Protein AF-A0A7V4ST98-F1 (afdb_monomer)

Foldseek 3Di:
DAFLLNQFAQPAAAAEQQDFLLVVVVSCVVVVHFKHFHAYPVQARQFMDGNVQSPPDDRGDGNNVRTHRDAAADERRHHLVVVVVSCVVVVHQKHFHDDPRHGRGIDGPVSSCVVVPVQADPLQRAGEPVVVVVVCVVCVVVVFDKDKDKDFDPPLVVVCVVPHDVVSSVLLNLLSVLLVVLDDPVFKGKHQHDDRMIMMMGSDDPVVVVVSNVVSVVSSVVSVPPPPPPDDDDPPDDDDD

Solvent-accessible surface area (backbone atoms only — not comparable to full-atom values): 13644 Å² total; per-residue (Å²): 132,65,30,33,65,79,53,38,44,59,87,66,66,65,41,47,44,84,35,34,39,48,56,54,54,50,52,27,63,76,70,73,46,60,62,30,45,23,30,49,99,87,64,41,71,67,29,37,40,40,52,80,69,51,61,90,54,58,53,79,42,45,35,64,81,67,41,36,72,84,70,58,70,42,48,44,81,37,38,46,63,57,52,52,52,48,29,62,75,70,70,42,66,53,33,42,22,39,56,95,86,33,73,58,25,36,38,40,58,77,52,43,44,64,68,63,51,71,35,41,37,88,82,55,70,32,28,24,50,66,48,47,52,54,52,51,53,52,42,45,73,73,71,44,68,72,31,78,51,75,52,68,55,86,66,45,75,60,48,27,74,73,66,33,62,74,54,41,54,51,52,53,33,49,44,44,53,37,47,67,71,70,55,52,77,93,48,33,47,62,20,45,57,52,99,70,30,37,35,33,43,28,60,41,57,66,69,58,44,49,50,50,51,54,52,44,52,52,47,40,61,53,60,60,60,77,71,49,88,82,62,95,78,86,92,83,80,89,75,89,130

Structure (mmCIF, N/CA/C/O backbone):
data_AF-A0A7V4ST98-F1
#
_entry.id   AF-A0A7V4ST98-F1
#
loop_
_atom_site.group_PDB
_atom_site.id
_atom_site.type_symbol
_atom_site.label_atom_id
_atom_site.label_alt_id
_atom_site.label_comp_id
_atom_site.label_asym_id
_atom_site.label_entity_id
_atom_site.label_seq_id
_atom_site.pdbx_PDB_ins_code
_atom_site.Cartn_x
_atom_site.Cartn_y
_atom_site.Cartn_z
_atom_site.occupancy
_atom_site.B_iso_or_equiv
_atom_site.auth_seq_id
_atom_site.auth_comp_id
_atom_site.auth_asym_id
_atom_site.auth_atom_id
_atom_site.pdbx_PDB_model_num
ATOM 1 N N . MET A 1 1 ? -15.051 -4.668 -3.936 1.00 65.69 1 MET A N 1
ATOM 2 C CA . MET A 1 1 ? -13.614 -4.345 -3.845 1.00 65.69 1 MET A CA 1
ATOM 3 C C . MET A 1 1 ? -13.106 -4.184 -5.263 1.00 65.69 1 MET A C 1
ATOM 5 O O . MET A 1 1 ? -13.454 -5.032 -6.077 1.00 65.69 1 MET A O 1
ATOM 9 N N . LYS A 1 2 ? -12.395 -3.095 -5.581 1.00 84.44 2 LYS A N 1
ATOM 10 C CA . LYS A 1 2 ? -11.779 -2.969 -6.907 1.00 84.44 2 LYS A CA 1
ATOM 11 C C . LYS A 1 2 ? -10.702 -4.033 -7.083 1.00 84.44 2 LYS A C 1
ATOM 13 O O . LYS A 1 2 ? -10.000 -4.392 -6.132 1.00 84.44 2 LYS A O 1
ATOM 18 N N . THR A 1 3 ? -10.608 -4.518 -8.303 1.00 94.38 3 THR A N 1
ATOM 19 C CA . THR A 1 3 ? -9.619 -5.483 -8.761 1.00 94.38 3 THR A CA 1
ATOM 20 C C . THR A 1 3 ? -8.466 -4.769 -9.456 1.00 94.38 3 THR A C 1
ATOM 22 O O . THR A 1 3 ? -8.555 -3.583 -9.777 1.00 94.38 3 THR A O 1
ATOM 25 N N . VAL A 1 4 ? -7.382 -5.494 -9.715 1.00 97.06 4 VAL A N 1
ATOM 26 C CA . VAL A 1 4 ? -6.261 -5.019 -10.530 1.00 97.06 4 VAL A CA 1
ATOM 27 C C . VAL A 1 4 ? -6.742 -4.591 -11.917 1.00 97.06 4 VAL A C 1
ATOM 29 O O . VAL A 1 4 ? -6.307 -3.553 -12.411 1.00 97.06 4 VAL A O 1
ATOM 32 N N . ARG A 1 5 ? -7.704 -5.309 -12.514 1.00 97.12 5 ARG A N 1
ATOM 33 C CA . ARG A 1 5 ? -8.300 -4.955 -13.812 1.00 97.12 5 ARG A CA 1
ATOM 34 C C . ARG A 1 5 ? -8.900 -3.546 -13.836 1.00 97.12 5 ARG A C 1
ATOM 36 O O . ARG A 1 5 ? -8.880 -2.906 -14.880 1.00 97.12 5 ARG A O 1
ATOM 43 N N . ASP A 1 6 ? -9.392 -3.053 -12.700 1.00 94.75 6 ASP A N 1
ATOM 44 C CA . ASP A 1 6 ? -10.017 -1.729 -12.592 1.00 94.75 6 ASP A CA 1
ATOM 45 C C . ASP A 1 6 ? -9.006 -0.570 -12.497 1.00 94.75 6 ASP A C 1
ATOM 47 O O . ASP A 1 6 ? -9.413 0.595 -12.544 1.00 94.75 6 ASP A O 1
ATOM 51 N N . VAL A 1 7 ? -7.719 -0.868 -12.283 1.00 95.12 7 VAL A N 1
ATOM 52 C CA . VAL A 1 7 ? -6.666 0.135 -12.021 1.00 95.12 7 VAL A CA 1
ATOM 53 C C . VAL A 1 7 ? -5.411 -0.028 -12.879 1.00 95.12 7 VAL A C 1
ATOM 55 O O . VAL A 1 7 ? -4.594 0.886 -12.924 1.00 95.12 7 VAL A O 1
ATOM 58 N N . MET A 1 8 ? -5.227 -1.170 -13.542 1.00 96.38 8 MET A N 1
ATOM 59 C CA . MET A 1 8 ? -4.050 -1.433 -14.370 1.00 96.38 8 MET A CA 1
ATOM 60 C C . MET A 1 8 ? -4.021 -0.573 -15.639 1.00 96.38 8 MET A C 1
ATOM 62 O O . MET A 1 8 ? -5.056 -0.201 -16.194 1.00 96.38 8 MET A O 1
ATOM 66 N N . THR A 1 9 ? -2.819 -0.363 -16.170 1.00 96.31 9 THR A N 1
ATOM 67 C CA . THR A 1 9 ? -2.637 0.111 -17.545 1.00 96.31 9 THR A CA 1
ATOM 68 C C . THR A 1 9 ? -2.734 -1.081 -18.493 1.00 96.31 9 THR A C 1
ATOM 70 O O . THR A 1 9 ? -1.872 -1.958 -18.467 1.00 96.31 9 THR A O 1
ATOM 73 N N . ALA A 1 10 ? -3.791 -1.122 -19.308 1.00 94.25 10 ALA A N 1
ATOM 74 C CA . ALA A 1 10 ? -4.039 -2.209 -20.260 1.00 94.25 10 ALA A CA 1
ATOM 75 C C . ALA A 1 10 ? -3.281 -2.040 -21.590 1.00 94.25 10 ALA A C 1
ATOM 77 O O . ALA A 1 10 ? -2.890 -3.030 -22.201 1.00 94.25 10 ALA A O 1
ATOM 78 N N . ASP A 1 11 ? -3.055 -0.799 -22.037 1.00 93.38 11 ASP A N 1
ATOM 79 C CA . ASP A 1 11 ? -2.238 -0.515 -23.223 1.00 93.38 11 ASP A CA 1
ATOM 80 C C . ASP A 1 11 ? -0.758 -0.496 -22.829 1.00 93.38 11 ASP A C 1
ATOM 82 O O . ASP A 1 11 ? -0.188 0.526 -22.440 1.00 93.38 11 ASP A O 1
ATOM 86 N N . VAL A 1 12 ? -0.171 -1.690 -22.795 1.00 94.31 12 VAL A N 1
ATOM 87 C CA . VAL A 1 12 ? 1.170 -1.893 -22.261 1.00 94.31 12 VAL A CA 1
ATOM 88 C C . VAL A 1 12 ? 2.217 -1.509 -23.298 1.00 94.31 12 VAL A C 1
ATOM 90 O O . VAL A 1 12 ? 2.366 -2.160 -24.329 1.00 94.31 12 VAL A O 1
ATOM 93 N N . VAL A 1 13 ? 3.020 -0.497 -22.979 1.00 96.88 13 VAL A N 1
ATOM 94 C CA . VAL A 1 13 ? 4.232 -0.176 -23.739 1.00 96.88 13 VAL A CA 1
ATOM 95 C C . VAL A 1 13 ? 5.338 -1.146 -23.332 1.00 96.88 13 VAL A C 1
ATOM 97 O O . VAL A 1 13 ? 5.658 -1.262 -22.152 1.00 96.88 13 VAL A O 1
ATOM 100 N N . TRP A 1 14 ? 5.944 -1.821 -24.305 1.00 97.38 14 TRP A N 1
ATOM 101 C CA . TRP A 1 14 ? 6.966 -2.847 -24.090 1.00 97.38 14 TRP A CA 1
ATOM 102 C C . TRP A 1 14 ? 8.182 -2.640 -25.000 1.00 97.38 14 TRP A C 1
ATOM 104 O O . TRP A 1 14 ? 8.173 -1.814 -25.915 1.00 97.38 14 TRP A O 1
ATOM 114 N N . VAL A 1 15 ? 9.253 -3.392 -24.741 1.00 97.81 15 VAL A N 1
ATOM 115 C CA . VAL A 1 15 ? 10.471 -3.416 -25.568 1.00 97.81 15 VAL A CA 1
ATOM 116 C C . VAL A 1 15 ? 10.893 -4.837 -25.916 1.00 97.81 15 VAL A C 1
ATOM 118 O O . VAL A 1 15 ? 10.661 -5.774 -25.162 1.00 97.81 15 VAL A O 1
ATOM 121 N N . SER A 1 16 ? 11.550 -4.997 -27.063 1.00 97.81 16 SER A N 1
ATOM 122 C CA . SER A 1 16 ? 12.187 -6.262 -27.441 1.00 97.81 16 SER A CA 1
ATOM 123 C C . SER A 1 16 ? 13.470 -6.495 -26.626 1.00 97.81 16 SER A C 1
ATOM 125 O O . SER A 1 16 ? 14.182 -5.528 -26.335 1.00 97.81 16 SER A O 1
ATOM 127 N N . PRO A 1 17 ? 13.852 -7.751 -26.317 1.00 97.88 17 PRO A N 1
ATOM 128 C CA . PRO A 1 17 ? 15.126 -8.051 -25.659 1.00 97.88 17 PRO A CA 1
ATOM 129 C C . PRO A 1 17 ? 16.353 -7.559 -26.438 1.00 97.88 17 PRO A C 1
ATOM 131 O O . PRO A 1 17 ? 17.370 -7.238 -25.827 1.00 97.88 17 PRO A O 1
ATOM 134 N N . SER A 1 18 ? 16.273 -7.464 -27.770 1.00 97.69 18 SER A N 1
ATOM 135 C CA . SER A 1 18 ? 17.359 -6.944 -28.611 1.00 97.69 18 SER A CA 1
ATOM 136 C C . SER A 1 18 ? 17.355 -5.418 -28.747 1.00 97.69 18 SER A C 1
ATOM 138 O O . SER A 1 18 ? 18.216 -4.865 -29.435 1.00 97.69 18 SER A O 1
ATOM 140 N N . ALA A 1 19 ? 16.387 -4.722 -28.139 1.00 97.94 19 ALA A N 1
ATOM 141 C CA . ALA A 1 19 ? 16.367 -3.265 -28.117 1.00 97.94 19 ALA A CA 1
ATOM 142 C C . ALA A 1 19 ? 17.569 -2.712 -27.337 1.00 97.94 19 ALA A C 1
ATOM 144 O O . ALA A 1 19 ? 18.195 -3.407 -26.533 1.00 97.94 19 ALA A O 1
ATOM 145 N N . ARG A 1 20 ? 17.882 -1.437 -27.574 1.00 98.31 20 ARG A N 1
ATOM 146 C CA . ARG A 1 20 ? 18.935 -0.714 -26.852 1.00 98.31 20 ARG A CA 1
ATOM 147 C C . ARG A 1 20 ? 18.344 0.141 -25.738 1.00 98.31 20 ARG A C 1
ATOM 149 O O . ARG A 1 20 ? 17.199 0.587 -25.843 1.00 98.31 20 ARG A O 1
ATOM 156 N N . VAL A 1 21 ? 19.152 0.441 -24.726 1.00 98.31 21 VAL A N 1
ATOM 157 C CA . VAL A 1 21 ? 18.795 1.331 -23.611 1.00 98.31 21 VAL A CA 1
ATOM 158 C C . VAL A 1 21 ? 18.219 2.661 -24.098 1.00 98.31 21 VAL A C 1
ATOM 160 O O . VAL A 1 21 ? 17.168 3.072 -23.610 1.00 98.31 21 VAL A O 1
ATOM 163 N N . LYS A 1 22 ? 18.803 3.291 -25.127 1.00 97.81 22 LYS A N 1
ATOM 164 C CA . LYS A 1 22 ? 18.265 4.542 -25.698 1.00 97.81 22 LYS A CA 1
ATOM 165 C C . LYS A 1 22 ? 16.799 4.446 -26.125 1.00 97.81 22 LYS A C 1
ATOM 167 O O . LYS A 1 22 ? 16.034 5.385 -25.923 1.00 97.81 22 LYS A O 1
ATOM 172 N N . THR A 1 23 ? 16.385 3.309 -26.686 1.00 97.75 23 THR A N 1
ATOM 173 C CA . THR A 1 23 ? 14.999 3.080 -27.108 1.00 97.75 23 THR A CA 1
ATOM 174 C C . THR A 1 23 ? 14.082 3.014 -25.892 1.00 97.75 23 THR A C 1
ATOM 176 O O . THR A 1 23 ? 13.045 3.672 -25.880 1.00 97.75 23 THR A O 1
ATOM 179 N N . ALA A 1 24 ? 14.488 2.286 -24.848 1.00 97.50 24 ALA A N 1
ATOM 180 C CA . ALA A 1 24 ? 13.730 2.204 -23.603 1.00 97.50 24 ALA A CA 1
ATOM 181 C C . ALA A 1 24 ? 13.601 3.575 -22.917 1.00 97.50 24 ALA A C 1
ATOM 183 O O . ALA A 1 24 ? 12.502 3.946 -22.517 1.00 97.50 24 ALA A O 1
ATOM 184 N N . VAL A 1 25 ? 14.675 4.371 -22.863 1.00 97.31 25 VAL A N 1
ATOM 185 C CA . VAL A 1 25 ? 14.650 5.739 -22.308 1.00 97.31 25 VAL A CA 1
ATOM 186 C C . VAL A 1 25 ? 13.657 6.631 -23.056 1.00 97.31 25 VAL A C 1
ATOM 188 O O . VAL A 1 25 ? 12.878 7.352 -22.428 1.00 97.31 25 VAL A O 1
ATOM 191 N N . ILE A 1 26 ? 13.656 6.583 -24.392 1.00 96.81 26 ILE A N 1
ATOM 192 C CA . ILE A 1 26 ? 12.717 7.354 -25.218 1.00 96.81 26 ILE A CA 1
ATOM 193 C C . ILE A 1 26 ? 11.276 6.936 -24.919 1.00 96.81 26 ILE A C 1
ATOM 195 O O . ILE A 1 26 ? 10.444 7.803 -24.649 1.00 96.81 26 ILE A O 1
ATOM 199 N N . LEU A 1 27 ? 10.994 5.630 -24.911 1.00 97.12 27 LEU A N 1
ATOM 200 C CA . LEU A 1 27 ? 9.658 5.101 -24.632 1.00 97.12 27 LEU A CA 1
ATOM 201 C C . LEU A 1 27 ? 9.180 5.475 -23.226 1.00 97.12 27 LEU A C 1
ATOM 203 O O . LEU A 1 27 ? 8.055 5.951 -23.080 1.00 97.12 27 LEU A O 1
ATOM 207 N N . MET A 1 28 ? 10.037 5.340 -22.211 1.00 95.56 28 MET A N 1
ATOM 208 C CA . MET A 1 28 ? 9.733 5.744 -20.836 1.00 95.56 28 MET A CA 1
ATOM 209 C C . MET A 1 28 ? 9.391 7.232 -20.751 1.00 95.56 28 MET A C 1
ATOM 211 O O . MET A 1 28 ? 8.363 7.608 -20.189 1.00 95.56 28 MET A O 1
ATOM 215 N N . LYS A 1 29 ? 10.207 8.094 -21.369 1.00 95.19 29 LYS A N 1
ATOM 216 C CA . LYS A 1 29 ? 10.006 9.548 -21.339 1.00 95.19 29 LYS A CA 1
ATOM 217 C C . LYS A 1 29 ? 8.745 9.984 -22.087 1.00 95.19 29 LYS A C 1
ATOM 219 O O . LYS A 1 29 ? 8.019 10.842 -21.591 1.00 95.19 29 LYS A O 1
ATOM 224 N N . GLN A 1 30 ? 8.494 9.422 -23.269 1.00 95.75 30 GLN A N 1
ATOM 225 C CA . GLN A 1 30 ? 7.337 9.774 -24.097 1.00 95.75 30 GLN A CA 1
ATOM 226 C C . GLN A 1 30 ? 6.021 9.347 -23.447 1.00 95.75 30 GLN A C 1
ATOM 228 O O . GLN A 1 30 ? 5.068 10.122 -23.444 1.00 95.75 30 GLN A O 1
ATOM 233 N N . ASN A 1 31 ? 5.997 8.156 -22.849 1.00 93.88 31 ASN A N 1
ATOM 234 C CA . ASN A 1 31 ? 4.798 7.605 -22.221 1.00 93.88 31 ASN A CA 1
ATOM 235 C C . ASN A 1 31 ? 4.677 7.961 -20.731 1.00 93.88 31 ASN A C 1
ATOM 237 O O . ASN A 1 31 ? 3.665 7.652 -20.114 1.00 93.88 31 ASN A O 1
ATOM 241 N N . LYS A 1 32 ? 5.678 8.645 -20.153 1.00 93.94 32 LYS A N 1
ATOM 242 C CA . LYS A 1 32 ? 5.753 9.011 -18.725 1.00 93.94 32 LYS A CA 1
ATOM 243 C C . LYS A 1 32 ? 5.632 7.797 -17.794 1.00 93.94 32 LYS A C 1
ATOM 245 O O . LYS A 1 32 ? 4.973 7.865 -16.760 1.00 93.94 32 LYS A O 1
ATOM 250 N N . ILE A 1 33 ? 6.290 6.703 -18.165 1.00 94.81 33 ILE A N 1
ATOM 251 C CA . ILE A 1 33 ? 6.295 5.433 -17.429 1.00 94.81 33 ILE A CA 1
ATOM 252 C C . ILE A 1 33 ? 7.695 5.118 -16.909 1.00 94.81 33 ILE A C 1
ATOM 254 O O . ILE A 1 33 ? 8.694 5.498 -17.517 1.00 94.81 33 ILE A O 1
ATOM 258 N N . ALA A 1 34 ? 7.760 4.404 -15.787 1.00 94.75 34 ALA A N 1
ATOM 259 C CA . ALA A 1 34 ? 9.012 4.049 -15.118 1.00 94.75 34 ALA A CA 1
ATOM 260 C C . ALA A 1 34 ? 9.406 2.574 -15.303 1.00 94.75 34 ALA A C 1
ATOM 262 O O . ALA A 1 34 ? 10.438 2.148 -14.787 1.00 94.75 34 ALA A O 1
ATOM 263 N N . ALA A 1 35 ? 8.603 1.788 -16.020 1.00 96.62 35 ALA A N 1
ATOM 264 C CA . ALA A 1 35 ? 8.873 0.385 -16.292 1.00 96.62 35 ALA A CA 1
ATOM 265 C C . AL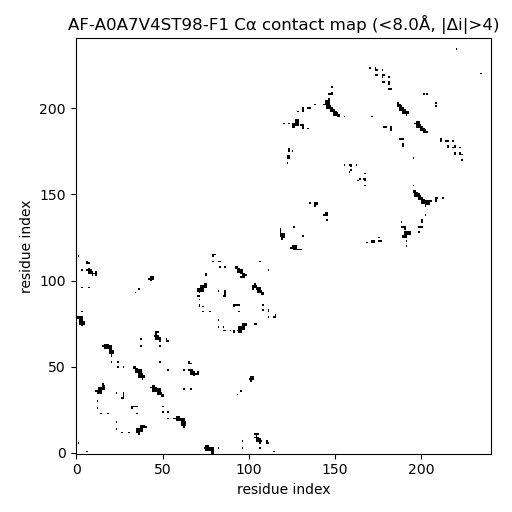A A 1 35 ? 8.365 -0.011 -17.679 1.00 96.62 35 ALA A C 1
ATOM 267 O O . ALA A 1 35 ? 7.362 0.515 -18.156 1.00 96.62 35 ALA A O 1
ATOM 268 N N . LEU A 1 36 ? 9.076 -0.941 -18.310 1.00 98.00 36 LEU A N 1
ATOM 269 C CA . LEU A 1 36 ? 8.747 -1.517 -19.605 1.00 98.00 36 LEU A CA 1
ATOM 270 C C . LEU A 1 36 ? 8.881 -3.039 -19.511 1.00 98.00 36 LEU A C 1
ATOM 272 O O . LEU A 1 36 ? 9.975 -3.536 -19.218 1.00 98.00 36 LEU A O 1
ATOM 276 N N . PRO A 1 37 ? 7.812 -3.799 -19.775 1.00 97.88 37 PRO A N 1
ATOM 277 C CA . PRO A 1 37 ? 7.926 -5.233 -19.979 1.00 97.88 37 PRO A CA 1
ATOM 278 C C . PRO A 1 37 ? 8.816 -5.523 -21.187 1.00 97.88 37 PRO A C 1
ATOM 280 O O . PRO A 1 37 ? 8.792 -4.806 -22.193 1.00 97.88 37 PRO A O 1
ATOM 283 N N . VAL A 1 38 ? 9.613 -6.579 -21.082 1.00 98.06 38 VAL A N 1
ATOM 284 C CA . VAL A 1 38 ? 10.438 -7.093 -22.171 1.00 98.06 38 VAL A CA 1
ATOM 285 C C . VAL A 1 38 ? 9.712 -8.277 -22.782 1.00 98.06 38 VAL A C 1
ATOM 287 O O . VAL A 1 38 ? 9.496 -9.283 -22.10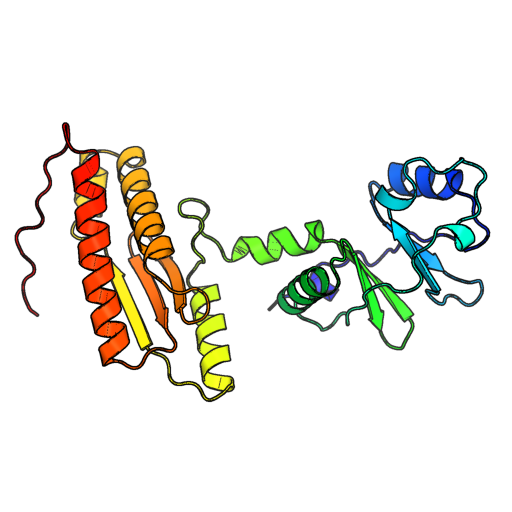7 1.00 98.06 38 VAL A O 1
ATOM 290 N N . VAL A 1 39 ? 9.328 -8.148 -24.047 1.00 96.75 39 VAL A N 1
ATOM 291 C CA . VAL A 1 39 ? 8.491 -9.125 -24.750 1.00 96.75 39 VAL A CA 1
ATOM 292 C C . VAL A 1 39 ? 9.283 -9.739 -25.901 1.00 96.75 39 VAL A C 1
ATOM 294 O O . VAL A 1 39 ? 9.967 -9.031 -26.645 1.00 96.75 39 VAL A O 1
ATOM 297 N N . ASP A 1 40 ? 9.246 -11.066 -26.013 1.00 95.31 40 ASP A N 1
ATOM 298 C CA . ASP A 1 40 ? 9.913 -11.800 -27.088 1.00 95.31 40 ASP A CA 1
ATOM 299 C C . ASP A 1 40 ? 9.141 -11.712 -28.421 1.00 95.31 40 ASP A C 1
ATOM 301 O O . ASP A 1 40 ? 8.048 -11.154 -28.512 1.00 95.31 40 ASP A O 1
ATOM 305 N N . ASN A 1 41 ? 9.698 -12.289 -29.487 1.00 92.12 41 ASN A N 1
ATOM 306 C CA . ASN A 1 41 ? 9.052 -12.281 -30.806 1.00 92.12 41 ASN A CA 1
ATOM 307 C C . ASN A 1 41 ? 7.761 -13.122 -30.867 1.00 92.12 41 ASN A C 1
ATOM 309 O O . ASN A 1 41 ? 7.027 -13.025 -31.847 1.00 92.12 41 ASN A O 1
ATOM 313 N N . ASN A 1 42 ? 7.496 -13.948 -29.852 1.00 90.25 42 ASN A N 1
ATOM 314 C CA . ASN A 1 42 ? 6.293 -14.769 -29.742 1.00 90.25 42 ASN A CA 1
ATOM 315 C C . ASN A 1 42 ? 5.192 -14.073 -28.922 1.00 90.25 42 ASN A C 1
ATOM 317 O O . ASN A 1 42 ? 4.103 -14.625 -28.781 1.00 90.25 42 ASN A O 1
ATOM 321 N N . GLY A 1 43 ? 5.457 -12.875 -28.388 1.00 86.94 43 GLY A N 1
ATOM 322 C CA . GLY A 1 43 ? 4.517 -12.128 -27.556 1.00 86.94 43 GLY A CA 1
ATOM 323 C C . GLY A 1 43 ? 4.549 -12.507 -26.072 1.00 86.94 43 GLY A C 1
ATOM 324 O O . GLY A 1 43 ? 3.680 -12.061 -25.325 1.00 86.94 43 GLY A O 1
ATOM 325 N N . HIS A 1 44 ? 5.530 -13.294 -25.619 1.00 93.06 44 HIS A N 1
ATOM 326 C CA . HIS A 1 44 ? 5.674 -13.648 -24.208 1.00 93.06 44 HIS A CA 1
ATOM 327 C C . HIS A 1 44 ? 6.490 -12.598 -23.456 1.00 93.06 44 HIS A C 1
ATOM 329 O O . HIS A 1 44 ? 7.559 -12.180 -23.908 1.00 93.06 44 HIS A O 1
ATOM 335 N N . ALA A 1 45 ? 6.019 -12.208 -22.271 1.00 95.50 45 ALA A N 1
ATOM 336 C CA . ALA A 1 45 ? 6.796 -11.389 -21.351 1.00 95.50 45 ALA A CA 1
ATOM 337 C C . ALA A 1 45 ? 7.925 -12.232 -20.736 1.00 95.50 45 ALA A C 1
ATOM 339 O O . ALA A 1 45 ? 7.672 -13.186 -20.006 1.00 95.50 45 ALA A O 1
ATOM 340 N N . ILE A 1 46 ? 9.174 -11.879 -21.037 1.00 96.62 46 ILE A N 1
ATOM 341 C CA . ILE A 1 46 ? 10.379 -12.605 -20.597 1.00 96.62 46 ILE A CA 1
ATOM 342 C C . ILE A 1 46 ? 11.250 -11.796 -19.629 1.00 96.62 46 ILE A C 1
ATOM 344 O O . ILE A 1 46 ? 12.295 -12.273 -19.179 1.00 96.62 46 ILE A O 1
ATOM 348 N N . GLY A 1 47 ? 10.862 -10.554 -19.345 1.00 96.50 47 GLY A N 1
ATOM 349 C CA . GLY A 1 47 ? 11.588 -9.689 -18.432 1.00 96.50 47 GLY A CA 1
ATOM 350 C C . GLY A 1 47 ? 10.877 -8.377 -18.146 1.00 96.50 47 GLY A C 1
ATOM 351 O O . GLY A 1 47 ? 9.853 -8.047 -18.742 1.00 96.50 47 GLY A O 1
ATOM 352 N N . LEU A 1 48 ? 11.476 -7.601 -17.252 1.00 97.38 48 LEU A N 1
ATOM 353 C CA . LEU A 1 48 ? 11.064 -6.247 -16.909 1.00 97.38 48 LEU A CA 1
ATOM 354 C C . LEU A 1 48 ? 12.300 -5.350 -16.883 1.00 97.38 48 LEU A C 1
ATOM 356 O O . LEU A 1 48 ? 13.34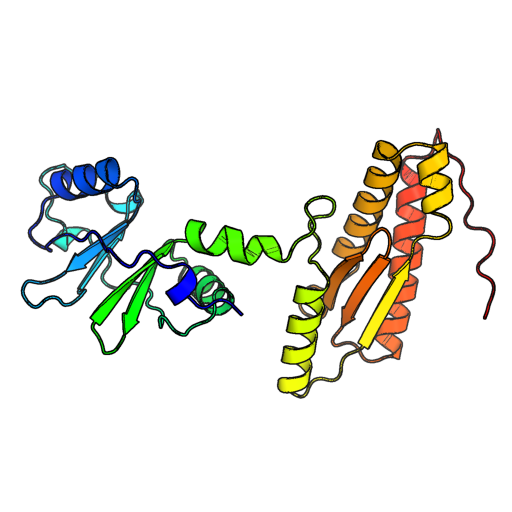3 -5.733 -16.352 1.00 97.38 48 LEU A O 1
ATOM 360 N N . VAL A 1 49 ? 12.203 -4.149 -17.444 1.00 96.94 49 VAL A N 1
ATOM 361 C CA . VAL A 1 49 ? 13.226 -3.120 -17.265 1.00 96.94 49 VAL A CA 1
ATOM 362 C C . VAL A 1 49 ? 12.603 -1.890 -16.623 1.00 96.94 49 VAL A C 1
ATOM 364 O O . VAL A 1 49 ? 11.597 -1.366 -17.096 1.00 96.94 49 VAL A O 1
ATOM 367 N N . THR A 1 50 ? 13.194 -1.441 -15.523 1.00 95.25 50 THR A N 1
ATOM 368 C CA . THR A 1 50 ? 12.737 -0.289 -14.747 1.00 95.25 50 THR A CA 1
ATOM 369 C C . THR A 1 50 ? 13.710 0.877 -14.885 1.00 95.25 50 THR A C 1
ATOM 371 O O . THR A 1 50 ? 14.882 0.710 -15.232 1.00 95.25 50 THR A O 1
ATOM 374 N N . GLN A 1 51 ? 13.217 2.087 -14.640 1.00 93.81 51 GLN A N 1
ATOM 375 C CA . GLN A 1 51 ? 13.979 3.319 -14.802 1.00 93.81 51 GLN A CA 1
ATOM 376 C C . GLN A 1 51 ? 15.229 3.355 -13.910 1.00 93.81 51 GLN A C 1
ATOM 378 O O . GLN A 1 51 ? 16.276 3.815 -14.356 1.00 93.81 51 GLN A O 1
ATOM 383 N N . ASP A 1 52 ? 15.144 2.845 -12.680 1.00 91.38 52 ASP A N 1
ATOM 384 C CA . ASP A 1 52 ? 16.276 2.742 -11.750 1.00 91.38 52 ASP A CA 1
ATOM 385 C C . ASP A 1 52 ? 17.382 1.815 -12.267 1.00 91.38 52 ASP A C 1
ATOM 387 O O . ASP A 1 52 ? 18.552 2.048 -11.983 1.00 91.38 52 ASP A O 1
ATOM 391 N N . ARG A 1 53 ? 17.028 0.816 -13.082 1.00 89.94 53 ARG A N 1
ATOM 392 C CA . ARG A 1 53 ? 17.978 -0.131 -13.675 1.00 89.94 53 ARG A CA 1
ATOM 393 C C . ARG A 1 53 ? 18.611 0.365 -14.968 1.00 89.94 53 ARG A C 1
ATOM 395 O O . ARG A 1 53 ? 19.707 -0.050 -15.312 1.00 89.94 53 ARG A O 1
ATOM 402 N N . ILE A 1 54 ? 17.913 1.237 -15.687 1.00 93.31 54 ILE A N 1
ATOM 403 C CA . ILE A 1 54 ? 18.441 1.916 -16.876 1.00 93.31 54 ILE A CA 1
ATOM 404 C C . ILE A 1 54 ? 19.389 3.055 -16.489 1.00 93.31 54 ILE A C 1
ATOM 406 O O . ILE A 1 54 ? 20.272 3.424 -17.263 1.00 93.31 54 ILE A O 1
ATOM 410 N N . LEU A 1 55 ? 19.201 3.650 -15.312 1.00 90.50 55 LEU A N 1
ATOM 411 C CA . LEU A 1 55 ? 19.976 4.807 -14.897 1.00 90.50 55 LEU A CA 1
ATOM 412 C C . LEU A 1 55 ? 21.464 4.450 -14.752 1.00 90.50 55 LEU A C 1
ATOM 414 O O . LEU A 1 55 ? 21.841 3.630 -13.924 1.00 90.50 55 LEU A O 1
ATOM 418 N N . GLY A 1 56 ? 22.311 5.115 -15.539 1.00 91.12 56 GLY A N 1
ATOM 419 C CA . GLY A 1 56 ? 23.759 4.882 -15.551 1.00 91.12 56 GLY A CA 1
ATOM 420 C C . GLY A 1 56 ? 24.229 3.843 -16.573 1.00 91.12 56 GLY A C 1
ATOM 421 O O . GLY A 1 56 ? 25.434 3.720 -16.780 1.00 91.12 56 GLY A O 1
ATOM 422 N N . GLU A 1 57 ? 23.313 3.157 -17.258 1.00 96.75 57 GLU A N 1
ATOM 423 C CA . GLU A 1 57 ? 23.659 2.231 -18.336 1.00 96.75 57 GLU A CA 1
ATOM 424 C C . GLU A 1 57 ? 24.002 2.980 -19.640 1.00 96.75 57 GLU A C 1
ATOM 426 O O . GLU A 1 57 ? 23.313 3.943 -20.000 1.00 96.75 57 GLU A O 1
ATOM 431 N N . PRO A 1 58 ? 25.033 2.547 -20.394 1.00 97.44 58 PRO A N 1
ATOM 432 C CA . PRO A 1 58 ? 25.331 3.100 -21.712 1.00 97.44 58 PRO A CA 1
ATOM 433 C C . PRO A 1 58 ? 24.144 2.991 -22.678 1.00 97.44 58 PRO A C 1
ATOM 435 O O . PRO A 1 58 ? 23.469 1.967 -22.756 1.00 97.44 58 PRO A O 1
ATOM 438 N N . GLU A 1 59 ? 23.932 4.025 -23.494 1.00 96.56 59 GLU A N 1
ATOM 439 C CA . GLU A 1 59 ? 22.785 4.107 -24.413 1.00 96.56 59 GLU A CA 1
ATOM 440 C C . GLU A 1 59 ? 22.689 2.953 -25.426 1.00 96.56 59 GLU A C 1
ATOM 442 O O . GLU A 1 59 ? 21.589 2.600 -25.867 1.00 96.56 59 GLU A O 1
ATOM 447 N N . ASP A 1 60 ? 23.828 2.365 -25.798 1.00 97.06 60 ASP A N 1
ATOM 448 C CA . ASP A 1 60 ? 23.908 1.257 -26.749 1.00 97.06 60 ASP A CA 1
ATOM 449 C C . ASP A 1 60 ? 23.852 -0.138 -26.099 1.00 97.06 60 ASP A C 1
ATOM 451 O O . ASP A 1 60 ? 23.840 -1.139 -26.820 1.00 97.06 60 ASP A O 1
ATOM 455 N N . THR A 1 61 ? 23.757 -0.222 -24.767 1.00 98.12 61 THR A N 1
ATOM 456 C CA . THR A 1 61 ? 23.571 -1.487 -24.043 1.00 98.12 61 THR A CA 1
ATOM 457 C C . THR A 1 61 ? 22.276 -2.175 -24.479 1.00 98.12 61 THR A C 1
ATOM 459 O O . THR A 1 61 ? 21.241 -1.534 -24.673 1.00 98.12 61 THR A O 1
ATOM 462 N N . ILE A 1 62 ? 22.328 -3.499 -24.640 1.00 98.12 62 ILE A N 1
ATOM 463 C CA . ILE A 1 62 ? 21.181 -4.331 -25.024 1.00 98.12 62 ILE A CA 1
ATOM 464 C C . ILE A 1 62 ? 20.292 -4.586 -23.800 1.00 98.12 62 ILE A C 1
ATOM 466 O O . ILE A 1 62 ? 20.791 -4.989 -22.749 1.00 98.12 62 ILE A O 1
ATOM 470 N N . ILE A 1 63 ? 18.974 -4.423 -23.952 1.00 98.12 63 ILE A N 1
ATOM 471 C CA . ILE A 1 63 ? 17.993 -4.602 -22.869 1.00 98.12 63 ILE A CA 1
ATOM 472 C C . ILE A 1 63 ? 18.090 -5.990 -22.224 1.00 98.12 63 ILE A C 1
ATOM 474 O O . ILE A 1 63 ? 18.069 -6.088 -20.999 1.00 98.12 63 ILE A O 1
ATOM 478 N N . ALA A 1 64 ? 18.282 -7.055 -23.006 1.00 97.50 64 ALA A N 1
ATOM 479 C CA . ALA A 1 64 ? 18.437 -8.417 -22.484 1.00 97.50 64 ALA A CA 1
ATOM 480 C C . ALA A 1 64 ? 19.575 -8.590 -21.458 1.00 97.50 64 ALA A C 1
ATOM 482 O O . ALA A 1 64 ? 19.511 -9.516 -20.646 1.00 97.50 64 ALA A O 1
ATOM 483 N N . ASN A 1 65 ? 20.594 -7.722 -21.481 1.00 96.69 65 ASN A N 1
ATOM 484 C CA . ASN A 1 65 ? 21.727 -7.783 -20.554 1.00 96.69 65 ASN A CA 1
ATOM 485 C C . ASN A 1 65 ? 21.419 -7.128 -19.202 1.00 96.69 65 ASN A C 1
ATOM 487 O O . ASN A 1 65 ? 22.074 -7.448 -18.215 1.00 96.69 65 ASN A O 1
ATOM 491 N N . ILE A 1 66 ? 20.432 -6.229 -19.158 1.00 96.06 66 ILE A N 1
ATOM 492 C CA . ILE A 1 66 ? 20.095 -5.448 -17.961 1.00 96.06 66 ILE A CA 1
ATOM 493 C C . ILE A 1 66 ? 18.695 -5.745 -17.420 1.00 96.06 66 ILE A C 1
ATOM 495 O O . ILE A 1 66 ? 18.385 -5.352 -16.300 1.00 96.06 66 ILE A O 1
ATOM 499 N N . MET A 1 67 ? 17.830 -6.435 -18.167 1.00 96.06 67 MET A N 1
ATOM 500 C CA . MET A 1 67 ? 16.468 -6.737 -17.719 1.00 96.06 67 MET A CA 1
ATOM 501 C C . MET A 1 67 ? 16.448 -7.625 -16.466 1.00 96.06 67 MET A C 1
ATOM 503 O O . MET A 1 67 ? 17.314 -8.478 -16.256 1.00 96.06 67 MET A O 1
ATOM 507 N N . GLN A 1 68 ? 15.436 -7.435 -15.627 1.00 95.00 68 GLN A N 1
ATOM 508 C CA . GLN A 1 68 ? 15.085 -8.362 -14.557 1.00 95.00 68 GLN A CA 1
ATOM 509 C C . GLN A 1 68 ? 14.360 -9.564 -15.163 1.00 95.00 68 GLN A C 1
ATOM 511 O O . GLN A 1 68 ? 13.459 -9.394 -15.982 1.00 95.00 68 GLN A O 1
ATOM 516 N N . ARG A 1 69 ? 14.773 -10.773 -14.774 1.00 94.19 69 ARG A N 1
ATOM 517 C CA . ARG A 1 69 ? 14.138 -12.041 -15.184 1.00 94.19 69 ARG A CA 1
ATOM 518 C C . ARG A 1 69 ? 13.210 -12.608 -14.115 1.00 94.19 69 ARG A C 1
ATOM 520 O O . ARG A 1 69 ? 12.308 -13.360 -14.445 1.00 94.19 69 ARG A O 1
ATOM 527 N N . ASP A 1 70 ? 13.457 -12.236 -12.865 1.00 90.38 70 ASP A N 1
ATOM 528 C CA . ASP A 1 70 ? 12.574 -12.493 -11.738 1.00 90.38 70 ASP A CA 1
ATOM 529 C C . ASP A 1 70 ? 11.759 -11.219 -11.507 1.00 90.38 70 ASP A C 1
ATOM 531 O O . ASP A 1 70 ? 12.287 -10.206 -11.043 1.00 90.38 70 ASP A O 1
ATOM 535 N N . PHE A 1 71 ? 10.519 -11.223 -11.984 1.00 92.88 71 PHE A N 1
ATOM 536 C CA . PHE A 1 71 ? 9.599 -10.098 -11.893 1.00 92.88 71 PHE A CA 1
ATOM 537 C C . PHE A 1 71 ? 8.272 -10.592 -11.331 1.00 92.88 71 PHE A C 1
ATOM 539 O O . PHE A 1 71 ? 7.793 -11.673 -11.671 1.00 92.88 71 PHE A O 1
ATOM 546 N N . ALA A 1 72 ? 7.672 -9.782 -10.468 1.00 95.25 72 ALA A N 1
ATOM 547 C CA . ALA A 1 72 ? 6.432 -10.150 -9.817 1.00 95.25 72 ALA A CA 1
ATOM 548 C C . ALA A 1 72 ? 5.242 -10.011 -10.781 1.00 95.25 72 ALA A C 1
ATOM 550 O O . ALA A 1 72 ? 5.125 -9.040 -11.540 1.00 95.25 72 ALA A O 1
ATOM 551 N N . ILE A 1 73 ? 4.359 -11.006 -10.735 1.00 96.56 73 ILE A N 1
ATOM 552 C CA . ILE A 1 73 ? 3.153 -11.097 -11.556 1.00 96.56 73 ILE A CA 1
ATOM 553 C C . ILE A 1 73 ? 1.908 -11.079 -10.669 1.00 96.56 73 ILE A C 1
ATOM 555 O O . ILE A 1 73 ? 1.961 -11.445 -9.497 1.00 96.56 73 ILE A O 1
ATOM 559 N N . ILE A 1 74 ? 0.774 -10.668 -11.227 1.00 97.75 74 ILE A N 1
ATOM 560 C CA . ILE A 1 74 ? -0.507 -10.633 -10.518 1.00 97.75 74 ILE A CA 1
ATOM 561 C C . ILE A 1 74 ? -1.653 -10.963 -11.482 1.00 97.75 74 ILE A C 1
ATOM 563 O O . ILE A 1 74 ? -1.600 -10.626 -12.664 1.00 97.75 74 ILE A O 1
ATOM 567 N N . SER A 1 75 ? -2.706 -11.611 -10.982 1.00 97.81 75 SER A N 1
ATOM 568 C CA . SER A 1 75 ? -3.931 -11.832 -11.761 1.00 97.81 75 SER A CA 1
ATOM 569 C C . SER A 1 75 ? -4.724 -10.524 -11.911 1.00 97.81 75 SER A C 1
ATOM 571 O O . SER A 1 75 ? -4.827 -9.769 -10.937 1.00 97.81 75 SER A O 1
ATOM 573 N N . PRO A 1 76 ? -5.377 -10.263 -13.062 1.00 97.62 76 PRO A N 1
ATOM 574 C CA . PRO A 1 76 ? -6.279 -9.120 -13.206 1.00 97.62 76 PRO A CA 1
ATOM 575 C C . PRO A 1 76 ? -7.485 -9.186 -12.256 1.00 97.62 76 PRO A C 1
ATOM 577 O O . PRO A 1 76 ? -8.065 -8.150 -11.934 1.00 97.62 76 PRO A O 1
ATOM 580 N N . THR A 1 77 ? -7.869 -10.378 -11.787 1.00 96.56 77 THR A N 1
ATOM 581 C CA . THR A 1 77 ? -8.978 -10.560 -10.836 1.00 96.56 77 THR A CA 1
ATOM 582 C C . THR A 1 77 ? -8.559 -10.385 -9.379 1.00 96.56 77 THR A C 1
ATOM 584 O O . THR A 1 77 ? -9.428 -10.363 -8.508 1.00 96.56 77 THR A O 1
ATOM 587 N N . ALA A 1 78 ? -7.255 -10.275 -9.098 1.00 95.25 78 ALA A N 1
ATOM 588 C CA . ALA A 1 78 ? -6.763 -10.009 -7.753 1.00 95.25 78 ALA A CA 1
ATOM 589 C C . ALA A 1 78 ? -7.261 -8.644 -7.269 1.00 95.25 78 ALA A C 1
ATOM 591 O O . ALA A 1 78 ? -7.487 -7.719 -8.051 1.00 95.25 78 ALA A O 1
ATOM 592 N N . SER A 1 79 ? -7.435 -8.503 -5.966 1.00 93.06 79 SER A N 1
ATOM 593 C CA . SER A 1 79 ? -7.778 -7.234 -5.343 1.00 93.06 79 SER A CA 1
ATOM 594 C C . SER A 1 79 ? -6.603 -6.255 -5.368 1.00 93.06 79 SER A C 1
ATOM 596 O O . SER A 1 79 ? -5.433 -6.638 -5.368 1.00 93.06 79 SER A O 1
ATOM 598 N N . VAL A 1 80 ? -6.914 -4.958 -5.303 1.00 92.62 80 VAL A N 1
ATOM 599 C CA . VAL A 1 80 ? -5.899 -3.903 -5.116 1.00 92.62 80 VAL A CA 1
ATOM 600 C C . VAL A 1 80 ? -5.039 -4.155 -3.867 1.00 92.62 80 VAL A C 1
ATOM 602 O O . VAL A 1 80 ? -3.846 -3.855 -3.872 1.00 92.62 80 VAL A O 1
ATOM 605 N N . ARG A 1 81 ? -5.622 -4.723 -2.799 1.00 87.12 81 ARG A N 1
ATOM 606 C CA . ARG A 1 81 ? -4.887 -5.034 -1.566 1.00 87.12 81 ARG A CA 1
ATOM 607 C C . ARG A 1 81 ? -3.870 -6.149 -1.787 1.00 87.12 81 ARG A C 1
ATOM 609 O O . ARG A 1 81 ? -2.712 -5.961 -1.439 1.00 87.12 81 ARG A O 1
ATOM 616 N N . GLU A 1 82 ? -4.276 -7.246 -2.423 1.00 92.38 82 GLU A N 1
ATOM 617 C CA . GLU A 1 82 ? -3.366 -8.344 -2.782 1.00 92.38 82 GLU A CA 1
ATOM 618 C C . GLU A 1 82 ? -2.223 -7.847 -3.673 1.00 92.38 82 GLU A C 1
ATOM 620 O O . GLU A 1 82 ? -1.070 -8.187 -3.429 1.00 92.38 82 GLU A O 1
ATOM 625 N N . ALA A 1 83 ? -2.504 -6.966 -4.640 1.00 95.94 83 ALA A N 1
ATOM 626 C CA . ALA A 1 83 ? -1.459 -6.341 -5.450 1.00 95.94 83 ALA A CA 1
ATOM 627 C C . ALA A 1 83 ? -0.490 -5.485 -4.609 1.00 95.94 83 ALA A C 1
ATOM 629 O O . ALA A 1 83 ? 0.721 -5.524 -4.817 1.00 95.94 83 ALA A O 1
ATOM 630 N N . SER A 1 84 ? -0.990 -4.733 -3.626 1.00 93.00 84 SER A N 1
ATOM 631 C CA . SER A 1 84 ? -0.139 -3.943 -2.726 1.00 93.00 84 SER A CA 1
ATOM 632 C C . SER A 1 84 ? 0.722 -4.818 -1.810 1.00 93.00 84 SER A C 1
ATOM 634 O O . SER A 1 84 ? 1.886 -4.493 -1.551 1.00 93.00 84 SER A O 1
ATOM 636 N N . GLU A 1 85 ? 0.156 -5.911 -1.302 1.00 90.06 85 GLU A N 1
ATOM 637 C CA . GLU A 1 85 ? 0.858 -6.898 -0.481 1.00 90.06 85 GLU A CA 1
ATOM 638 C C . GLU A 1 85 ? 1.951 -7.591 -1.306 1.00 90.06 85 GLU A C 1
ATOM 640 O O . GLU A 1 85 ? 3.085 -7.699 -0.842 1.00 90.06 85 GLU A O 1
ATOM 645 N N . GLU A 1 86 ? 1.655 -7.967 -2.553 1.00 94.94 86 GLU A N 1
ATOM 646 C CA . GLU A 1 86 ? 2.618 -8.584 -3.467 1.00 94.94 86 GLU A CA 1
ATOM 647 C C . GLU A 1 86 ? 3.762 -7.630 -3.835 1.00 94.94 86 GLU A C 1
ATOM 649 O O . GLU A 1 86 ? 4.924 -8.026 -3.773 1.00 94.94 86 GLU A O 1
ATOM 654 N N . MET A 1 87 ? 3.480 -6.350 -4.119 1.00 94.31 87 MET A N 1
ATOM 655 C CA . MET A 1 87 ? 4.531 -5.333 -4.312 1.00 94.31 87 MET A CA 1
ATOM 656 C C . MET A 1 87 ? 5.425 -5.172 -3.080 1.00 94.31 87 MET A C 1
ATOM 658 O O . MET A 1 87 ? 6.629 -4.964 -3.206 1.00 94.31 87 MET A O 1
ATOM 662 N N . THR A 1 88 ? 4.845 -5.245 -1.880 1.00 88.44 88 THR A N 1
ATOM 663 C CA . THR A 1 88 ? 5.612 -5.148 -0.630 1.00 88.44 88 THR A CA 1
ATOM 664 C C . THR A 1 88 ? 6.497 -6.374 -0.442 1.00 88.44 88 THR A C 1
ATOM 666 O O . THR A 1 88 ? 7.687 -6.238 -0.169 1.00 88.44 88 THR A O 1
ATOM 669 N N . ARG A 1 89 ? 5.925 -7.566 -0.632 1.00 91.19 89 ARG A N 1
ATOM 670 C CA . ARG A 1 89 ? 6.592 -8.860 -0.456 1.00 91.19 89 ARG A CA 1
ATOM 671 C C . ARG A 1 89 ? 7.762 -9.044 -1.420 1.00 91.19 89 ARG A C 1
ATOM 673 O O . ARG A 1 89 ? 8.838 -9.447 -0.995 1.00 91.19 89 ARG A O 1
ATOM 680 N N . SER A 1 90 ? 7.550 -8.733 -2.697 1.00 92.00 90 SER A N 1
ATOM 681 C CA . SER A 1 90 ? 8.557 -8.846 -3.762 1.00 92.00 90 SER A CA 1
ATOM 682 C C . SER A 1 90 ? 9.515 -7.651 -3.827 1.00 92.00 90 SER A C 1
ATOM 684 O O . SER A 1 90 ? 10.419 -7.633 -4.659 1.00 92.00 90 SER A O 1
ATOM 686 N N . ALA A 1 91 ? 9.310 -6.629 -2.984 1.00 91.00 91 ALA A N 1
ATOM 687 C CA . ALA A 1 91 ? 9.968 -5.326 -3.082 1.00 91.00 91 ALA A CA 1
ATOM 688 C C . ALA A 1 91 ? 9.846 -4.678 -4.481 1.00 91.00 91 ALA A C 1
ATOM 690 O O . ALA A 1 91 ? 10.659 -3.829 -4.857 1.00 91.00 91 ALA A O 1
ATOM 691 N N . ALA A 1 92 ? 8.819 -5.047 -5.251 1.00 92.31 92 ALA A N 1
ATOM 692 C CA . ALA A 1 92 ? 8.607 -4.549 -6.597 1.00 92.31 92 ALA A CA 1
ATOM 693 C C . ALA A 1 92 ? 7.970 -3.149 -6.602 1.00 92.31 92 ALA A C 1
ATOM 695 O O . ALA A 1 92 ? 7.157 -2.769 -5.748 1.00 92.31 92 ALA A O 1
ATOM 696 N N . SER A 1 93 ? 8.335 -2.357 -7.609 1.00 92.75 93 SER A N 1
ATOM 697 C CA . SER A 1 93 ? 7.680 -1.080 -7.916 1.00 92.75 93 SER A CA 1
ATOM 698 C C . SER A 1 93 ? 6.493 -1.245 -8.873 1.00 92.75 93 SER A C 1
ATOM 700 O O . SER A 1 93 ? 5.595 -0.398 -8.880 1.00 92.75 93 SER A O 1
ATOM 702 N N . HIS A 1 94 ? 6.494 -2.328 -9.656 1.00 96.31 94 HIS A N 1
ATOM 703 C CA . HIS A 1 94 ? 5.507 -2.663 -10.679 1.00 96.31 94 HIS A CA 1
ATOM 704 C C . HIS A 1 94 ? 5.226 -4.168 -10.658 1.00 96.31 94 HIS A C 1
ATOM 706 O O . HIS A 1 94 ? 6.138 -4.954 -10.407 1.00 96.31 94 HIS A O 1
ATOM 712 N N . LEU A 1 95 ? 3.989 -4.556 -10.962 1.00 97.69 95 LEU A N 1
ATOM 713 C CA . LEU A 1 95 ? 3.590 -5.943 -11.196 1.00 97.69 95 LEU A CA 1
ATOM 714 C C . LEU A 1 95 ? 3.126 -6.092 -12.642 1.00 97.69 95 LEU A C 1
ATOM 716 O O . LEU A 1 95 ? 2.378 -5.243 -13.142 1.00 97.69 95 LEU A O 1
ATOM 720 N N . LEU A 1 96 ? 3.533 -7.177 -13.298 1.00 97.69 96 LEU A N 1
ATOM 721 C CA . LEU A 1 96 ? 2.958 -7.546 -14.589 1.00 97.69 96 LEU A CA 1
ATOM 722 C C . LEU A 1 96 ? 1.622 -8.242 -14.365 1.00 97.69 96 LEU A C 1
ATOM 724 O O . LEU A 1 96 ? 1.525 -9.189 -13.586 1.00 97.69 96 LEU A O 1
ATOM 728 N N . VAL A 1 97 ? 0.585 -7.769 -15.047 1.00 97.94 97 VAL A N 1
ATOM 729 C CA . VAL A 1 97 ? -0.737 -8.379 -14.969 1.00 97.94 97 VAL A CA 1
ATOM 730 C C . VAL A 1 97 ? -0.825 -9.457 -16.037 1.00 97.94 97 VAL A C 1
ATOM 732 O O . VAL A 1 97 ? -0.740 -9.158 -17.231 1.00 97.94 97 VAL A O 1
ATOM 735 N N . MET A 1 98 ? -0.974 -10.702 -15.594 1.00 96.06 98 MET A N 1
ATOM 736 C CA . MET A 1 98 ? -0.939 -11.886 -16.450 1.00 96.06 98 MET A CA 1
ATOM 737 C C . MET A 1 98 ? -2.274 -12.636 -16.379 1.00 96.06 98 MET A C 1
ATOM 739 O O . MET A 1 98 ? -2.819 -12.841 -15.295 1.00 96.06 98 MET A O 1
ATOM 743 N N . GLU A 1 99 ? -2.790 -13.061 -17.530 1.00 95.25 99 GLU A N 1
ATOM 744 C CA . GLU A 1 99 ? -3.985 -13.906 -17.666 1.00 95.25 99 GLU A CA 1
ATOM 745 C C . GLU A 1 99 ? -3.698 -14.963 -18.736 1.00 95.25 99 GLU A C 1
ATOM 747 O O . GLU A 1 99 ? -3.298 -14.609 -19.843 1.00 95.25 99 GLU A O 1
ATOM 752 N N . ASP A 1 100 ? -3.827 -16.249 -18.396 1.00 91.56 100 ASP A N 1
ATOM 753 C CA . ASP A 1 100 ? -3.503 -17.380 -19.284 1.00 91.56 100 ASP A CA 1
ATOM 754 C C . ASP A 1 100 ? -2.119 -17.254 -19.966 1.00 91.56 100 ASP A C 1
ATOM 756 O O . ASP A 1 100 ? -1.996 -17.353 -21.188 1.00 91.56 100 ASP A O 1
ATOM 760 N N . ASP A 1 101 ? -1.077 -16.966 -19.173 1.00 86.75 101 ASP A N 1
ATOM 761 C CA . ASP A 1 101 ? 0.314 -16.720 -19.607 1.00 86.75 101 ASP A CA 1
ATOM 762 C C . ASP A 1 101 ? 0.514 -15.536 -20.572 1.00 86.75 101 ASP A C 1
ATOM 764 O O . ASP A 1 101 ? 1.596 -15.342 -21.136 1.00 86.75 101 ASP A O 1
ATOM 768 N N . ARG A 1 102 ? -0.501 -14.681 -20.732 1.00 92.69 102 ARG A N 1
ATOM 769 C CA . ARG A 1 102 ? -0.426 -13.471 -21.553 1.00 92.69 102 ARG A CA 1
ATOM 770 C C . ARG A 1 102 ? -0.331 -12.227 -20.695 1.00 92.69 102 ARG A C 1
ATOM 772 O O . ARG A 1 102 ? -1.067 -12.063 -19.726 1.00 92.69 102 ARG A O 1
ATOM 779 N N . LEU A 1 103 ? 0.536 -11.314 -21.116 1.00 95.56 103 LEU A N 1
ATOM 780 C CA . LEU A 1 103 ? 0.615 -9.973 -20.560 1.00 95.56 103 LEU A CA 1
ATOM 781 C C . LEU A 1 103 ? -0.624 -9.178 -20.981 1.00 95.56 103 LEU A C 1
ATOM 783 O O . LEU A 1 103 ? -0.786 -8.853 -22.156 1.00 95.56 103 LEU A O 1
ATOM 787 N N . VAL A 1 104 ? -1.491 -8.869 -20.018 1.00 96.94 104 VAL A N 1
ATOM 788 C CA . VAL A 1 104 ? -2.739 -8.116 -20.239 1.00 96.94 104 VAL A CA 1
ATOM 789 C C . VAL A 1 104 ? -2.720 -6.728 -19.604 1.00 96.94 104 VAL A C 1
ATOM 791 O O . VAL A 1 104 ? -3.635 -5.935 -19.821 1.00 96.94 104 VAL A O 1
ATOM 794 N N . GLY A 1 105 ? -1.691 -6.423 -18.816 1.00 97.38 105 GLY A N 1
ATOM 795 C CA . GLY A 1 105 ? -1.545 -5.120 -18.193 1.00 97.38 105 GLY A CA 1
ATOM 796 C C . GLY A 1 105 ? -0.266 -4.977 -17.384 1.00 97.38 105 GLY A C 1
ATOM 797 O O . GLY A 1 105 ? 0.494 -5.923 -17.180 1.00 97.38 105 GLY A O 1
ATOM 798 N N . ILE A 1 106 ? -0.053 -3.774 -16.874 1.00 97.69 106 ILE A N 1
ATOM 799 C CA . ILE A 1 106 ? 0.953 -3.473 -15.857 1.00 97.69 106 ILE A CA 1
ATOM 800 C C . ILE A 1 106 ? 0.312 -2.580 -14.799 1.00 97.69 106 ILE A C 1
ATOM 802 O O . ILE A 1 106 ? -0.522 -1.728 -15.115 1.00 97.69 106 ILE A O 1
ATOM 806 N N . VAL A 1 107 ? 0.681 -2.778 -13.538 1.00 97.44 107 VAL A N 1
ATOM 807 C CA . VAL A 1 107 ? 0.224 -1.930 -12.436 1.00 97.44 107 VAL A CA 1
ATOM 808 C C . VAL A 1 107 ? 1.417 -1.479 -11.605 1.00 97.44 107 VAL A C 1
ATOM 810 O O . VAL A 1 107 ? 2.285 -2.279 -11.256 1.00 97.44 107 VAL A O 1
ATOM 813 N N . SER A 1 108 ? 1.489 -0.185 -11.316 1.00 95.56 108 SER A N 1
ATOM 814 C CA . SER A 1 108 ? 2.527 0.438 -10.497 1.00 95.56 108 SER A CA 1
ATOM 815 C C . SER A 1 108 ? 2.003 0.768 -9.103 1.00 95.56 108 SER A C 1
ATOM 817 O O . SER A 1 108 ? 0.796 0.853 -8.865 1.00 95.56 108 SER A O 1
ATOM 819 N N . ARG A 1 109 ? 2.915 1.023 -8.162 1.00 92.00 109 ARG A N 1
ATOM 820 C CA . ARG A 1 109 ? 2.538 1.493 -6.819 1.00 92.00 109 ARG A CA 1
ATOM 821 C C . ARG A 1 109 ? 1.655 2.747 -6.867 1.00 92.00 109 ARG A C 1
ATOM 823 O O . ARG A 1 109 ? 0.727 2.873 -6.071 1.00 92.00 109 ARG A O 1
ATOM 830 N N . SER A 1 110 ? 1.920 3.650 -7.811 1.00 90.38 110 SER A N 1
ATOM 831 C CA . SER A 1 110 ? 1.159 4.889 -7.998 1.00 90.38 110 SER A CA 1
ATOM 832 C C . SER A 1 110 ? -0.275 4.648 -8.468 1.00 90.38 110 SER A C 1
ATOM 834 O O . SER A 1 110 ? -1.145 5.445 -8.133 1.00 90.38 110 SER A O 1
ATOM 836 N N . ASP A 1 111 ? -0.532 3.550 -9.179 1.00 93.25 111 ASP A N 1
ATOM 837 C CA . ASP A 1 111 ? -1.876 3.179 -9.639 1.00 93.25 111 AS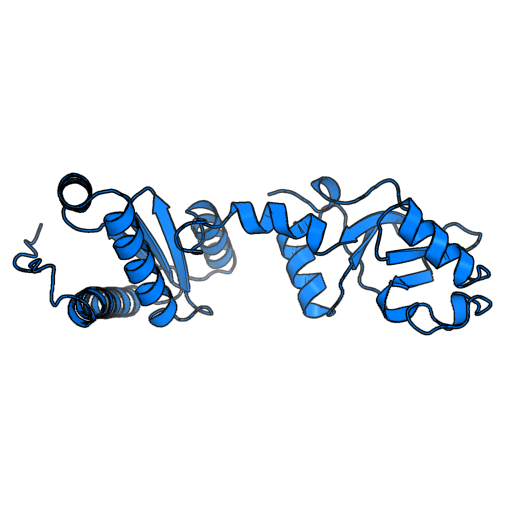P A CA 1
ATOM 838 C C . ASP A 1 111 ? -2.718 2.592 -8.497 1.00 93.25 111 ASP A C 1
ATOM 840 O O . ASP A 1 111 ? -3.931 2.793 -8.430 1.00 93.25 111 ASP A O 1
ATOM 844 N N . LEU A 1 112 ? -2.067 1.903 -7.551 1.00 91.00 112 LEU A N 1
ATOM 845 C CA . LEU A 1 112 ? -2.723 1.326 -6.375 1.00 91.00 112 LEU A CA 1
ATOM 846 C C . LEU A 1 112 ? -3.034 2.380 -5.301 1.00 91.00 112 LEU A C 1
ATOM 848 O O . LEU A 1 112 ? -4.070 2.305 -4.637 1.00 91.00 112 LEU A O 1
ATOM 852 N N . LEU A 1 113 ? -2.147 3.366 -5.120 1.00 84.44 113 LEU A N 1
ATOM 853 C CA . LEU A 1 113 ? -2.226 4.359 -4.041 1.00 84.44 113 LEU A CA 1
ATOM 854 C C . LEU A 1 113 ? -3.582 5.083 -3.931 1.00 84.44 113 LEU A C 1
ATOM 856 O O . LEU A 1 113 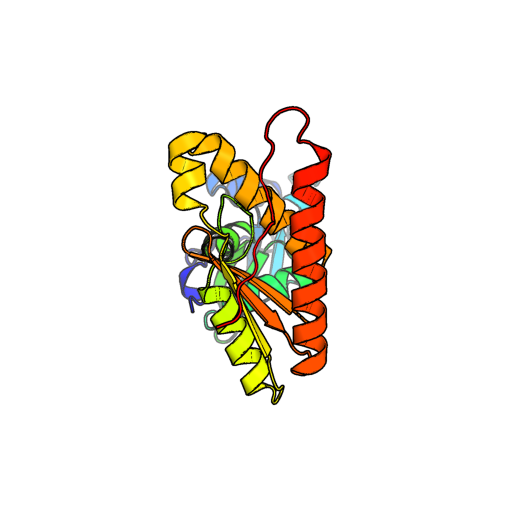? -4.078 5.189 -2.810 1.00 84.44 113 LEU A O 1
ATOM 860 N N . PRO A 1 114 ? -4.219 5.563 -5.018 1.00 83.31 114 PRO A N 1
ATOM 861 C CA . PRO A 1 114 ? -5.521 6.218 -4.933 1.00 83.31 114 PRO A CA 1
ATOM 862 C C . PRO A 1 114 ? -6.606 5.324 -4.336 1.00 83.31 114 PRO A C 1
ATOM 864 O O . PRO A 1 114 ? -7.440 5.795 -3.569 1.00 83.31 114 PRO A O 1
ATOM 867 N N . GLU A 1 115 ? -6.601 4.033 -4.665 1.00 81.69 115 GLU A N 1
ATOM 868 C CA . GLU A 1 115 ? -7.584 3.088 -4.140 1.00 81.69 115 GLU A CA 1
ATOM 869 C C . GLU A 1 115 ? -7.276 2.690 -2.694 1.00 81.69 115 GLU A C 1
ATOM 871 O O . GLU A 1 115 ? -8.196 2.576 -1.887 1.00 81.69 115 GLU A O 1
ATOM 876 N N . LEU A 1 116 ? -5.997 2.577 -2.328 1.00 72.12 116 LEU A N 1
ATOM 877 C CA . LEU A 1 116 ? -5.582 2.356 -0.939 1.00 72.12 116 LEU A CA 1
ATOM 878 C C . LEU A 1 116 ? -5.881 3.577 -0.051 1.00 72.12 116 LEU A C 1
ATOM 880 O O . LEU A 1 116 ? -6.271 3.430 1.105 1.00 72.12 116 LEU A O 1
ATOM 884 N N . GLY A 1 117 ? -5.741 4.787 -0.598 1.00 65.00 117 GLY A N 1
ATOM 885 C CA . GLY A 1 117 ? -5.949 6.057 0.099 1.00 65.00 117 GLY A CA 1
ATOM 886 C C . GLY A 1 117 ? -7.417 6.413 0.346 1.00 65.00 117 GLY A C 1
ATOM 887 O O . GLY A 1 117 ? -7.708 7.136 1.296 1.00 65.00 117 GLY A O 1
ATOM 888 N N . LYS A 1 118 ? -8.362 5.868 -0.438 1.00 67.00 118 LYS A N 1
ATOM 889 C CA . LYS A 1 118 ? -9.814 6.053 -0.210 1.00 67.00 118 LYS A CA 1
ATOM 890 C C . LYS A 1 118 ? -10.282 5.547 1.145 1.00 67.00 118 LYS A C 1
ATOM 892 O O . LYS A 1 118 ? -11.327 5.967 1.632 1.00 67.00 118 LYS A O 1
ATOM 897 N N . ASN A 1 119 ? -9.508 4.658 1.748 1.00 69.88 119 ASN A N 1
ATOM 898 C CA . ASN A 1 119 ? -9.829 4.069 3.027 1.00 69.88 119 ASN A CA 1
ATOM 899 C C . ASN A 1 119 ? -9.313 4.886 4.204 1.00 69.88 119 ASN A C 1
ATOM 901 O O . ASN A 1 119 ? -9.458 4.392 5.307 1.00 69.88 119 ASN A O 1
ATOM 905 N N . PHE A 1 120 ? -8.738 6.082 4.018 1.00 84.75 120 PHE A N 1
ATOM 906 C CA . PHE A 1 120 ? -8.168 6.874 5.112 1.00 84.75 120 PHE A CA 1
ATOM 907 C C . PHE A 1 120 ? -8.757 8.282 5.212 1.00 84.75 120 PHE A C 1
ATOM 909 O O . PHE A 1 120 ? -8.988 8.971 4.218 1.00 84.75 120 PHE A O 1
ATOM 916 N N . ASP A 1 121 ? -8.960 8.723 6.448 1.00 89.75 121 ASP A N 1
ATOM 917 C CA . ASP A 1 121 ? -9.333 10.083 6.795 1.00 89.75 121 ASP A CA 1
ATOM 918 C C . ASP A 1 121 ? -8.131 11.023 6.641 1.00 89.75 121 ASP A C 1
ATOM 920 O O . ASP A 1 121 ? -7.135 10.855 7.350 1.00 89.75 121 ASP A O 1
ATOM 924 N N . PRO A 1 122 ? -8.196 12.049 5.772 1.00 86.38 122 PRO A N 1
ATOM 925 C CA . PRO A 1 122 ? -7.070 12.950 5.538 1.00 86.38 122 PRO A CA 1
ATOM 926 C C . PRO A 1 122 ? -6.721 13.802 6.764 1.00 86.38 122 PRO A C 1
ATOM 928 O O . PRO A 1 122 ? -5.603 14.308 6.854 1.00 86.38 122 PRO A O 1
ATOM 931 N N . LEU A 1 123 ? -7.650 13.977 7.714 1.00 91.88 123 LEU A N 1
ATOM 932 C CA . LEU A 1 123 ? -7.395 14.775 8.909 1.00 91.88 123 LEU A CA 1
ATOM 933 C C . LEU A 1 123 ? -6.518 14.026 9.919 1.00 91.88 123 LEU A C 1
ATOM 935 O O . LEU A 1 123 ? -5.569 14.599 10.452 1.00 91.88 123 LEU A O 1
ATOM 939 N N . THR A 1 124 ? -6.842 12.762 10.189 1.00 93.19 124 THR A N 1
ATOM 940 C CA . THR A 1 124 ? -6.202 11.943 11.232 1.00 93.19 124 THR A CA 1
ATOM 941 C C . THR A 1 124 ? -5.194 10.929 10.695 1.00 93.19 124 THR A C 1
ATOM 943 O O . THR A 1 124 ? -4.355 10.407 11.441 1.00 93.19 124 THR A O 1
ATOM 946 N N . GLY A 1 125 ? -5.289 10.598 9.407 1.00 90.62 125 GLY A N 1
ATOM 947 C CA . GLY A 1 125 ? -4.611 9.467 8.786 1.00 90.62 125 GLY A CA 1
ATOM 948 C C . GLY A 1 125 ? -5.017 8.120 9.388 1.00 90.62 125 GLY A C 1
ATOM 949 O O . GLY A 1 125 ? -4.223 7.184 9.321 1.00 90.62 125 GLY A O 1
ATOM 950 N N . LEU A 1 126 ? -6.148 8.034 10.095 1.00 93.62 126 LEU A N 1
ATOM 951 C CA . LEU A 1 126 ? -6.761 6.756 10.448 1.00 93.62 126 LEU A CA 1
ATOM 952 C C . LEU A 1 126 ? -7.608 6.267 9.275 1.00 93.62 126 LEU A C 1
ATOM 954 O O . LEU A 1 126 ? -8.096 7.089 8.503 1.00 93.62 126 LEU A O 1
ATOM 958 N N . PRO A 1 127 ? -7.818 4.955 9.147 1.00 92.38 127 PRO A N 1
ATOM 959 C CA . PRO A 1 127 ? -8.795 4.436 8.220 1.00 92.38 127 PRO A CA 1
ATOM 960 C C . PRO A 1 127 ? -10.213 5.000 8.439 1.00 92.38 127 PRO A C 1
ATOM 962 O O . PRO A 1 127 ? -10.539 5.469 9.530 1.00 92.38 127 PRO A O 1
ATOM 965 N N . TRP A 1 128 ? -11.071 4.905 7.427 1.00 92.31 128 TRP A N 1
ATOM 966 C CA . TRP A 1 128 ? -12.520 5.071 7.522 1.00 92.31 128 TRP A CA 1
ATOM 967 C C . TRP A 1 128 ? -13.195 3.756 7.937 1.00 92.31 128 TRP A C 1
ATOM 969 O O . TRP A 1 128 ? -12.582 2.685 7.978 1.00 92.31 128 TRP A O 1
ATOM 979 N N . SER A 1 129 ? -14.497 3.822 8.219 1.00 92.31 129 SER A N 1
ATOM 980 C CA . SER A 1 129 ? -15.300 2.680 8.680 1.00 92.31 129 SER A CA 1
ATOM 981 C C . SER A 1 129 ? -15.332 1.483 7.718 1.00 92.31 129 SER A C 1
ATOM 983 O O . SER A 1 129 ? -15.544 0.350 8.153 1.00 92.31 129 SER A O 1
ATOM 985 N N . ASN A 1 130 ? -15.096 1.688 6.421 1.00 88.00 130 ASN A N 1
ATOM 986 C CA . ASN A 1 130 ? -15.028 0.607 5.438 1.00 88.00 130 ASN A CA 1
ATOM 987 C C . ASN A 1 130 ? -13.829 -0.328 5.671 1.00 88.00 130 ASN A C 1
ATOM 989 O O . ASN A 1 130 ? -14.008 -1.544 5.638 1.00 88.00 130 ASN A O 1
ATOM 993 N N . ALA A 1 131 ? -12.652 0.212 5.997 1.00 87.75 131 ALA A N 1
ATOM 994 C CA . ALA A 1 131 ? -11.473 -0.587 6.326 1.00 87.75 131 ALA A CA 1
ATOM 995 C C . ALA A 1 131 ? -11.686 -1.425 7.594 1.00 87.75 131 ALA A C 1
ATOM 997 O O . ALA A 1 131 ? -11.314 -2.596 7.629 1.00 87.75 131 ALA A O 1
ATOM 998 N N . LEU A 1 132 ? -12.347 -0.854 8.610 1.00 92.44 132 LEU A N 1
ATOM 999 C CA . LEU A 1 132 ? -12.706 -1.582 9.831 1.00 92.44 132 LEU A CA 1
ATOM 1000 C C . LEU A 1 132 ? -13.639 -2.758 9.533 1.00 92.44 132 LEU A C 1
ATOM 1002 O O . LEU A 1 132 ? -13.408 -3.863 10.020 1.00 92.44 132 LEU A O 1
ATOM 1006 N N . ARG A 1 133 ? -14.657 -2.550 8.689 1.00 90.81 133 ARG A N 1
ATOM 1007 C CA . ARG A 1 133 ? -15.569 -3.625 8.262 1.00 90.81 133 ARG A CA 1
ATOM 1008 C C . ARG A 1 133 ? -14.832 -4.726 7.507 1.00 90.81 133 ARG A C 1
ATOM 1010 O O . ARG A 1 133 ? -15.057 -5.900 7.782 1.00 90.81 133 ARG A O 1
ATOM 1017 N N . GLU A 1 134 ? -13.961 -4.366 6.567 1.00 86.75 134 GLU A N 1
ATOM 1018 C CA . GLU A 1 134 ? -13.174 -5.337 5.798 1.00 86.75 134 GLU A CA 1
ATOM 1019 C C . GLU A 1 134 ? -12.240 -6.157 6.690 1.00 86.75 134 GLU A C 1
ATOM 1021 O O . GLU A 1 134 ? -12.188 -7.381 6.560 1.00 86.75 134 GLU A O 1
ATOM 1026 N N . TRP A 1 135 ? -11.536 -5.509 7.620 1.00 90.25 135 TRP A N 1
ATOM 1027 C CA . TRP A 1 135 ? -10.677 -6.193 8.583 1.00 90.25 135 TRP A CA 1
ATOM 1028 C C . TRP A 1 135 ? -11.486 -7.163 9.454 1.00 90.25 135 TRP A C 1
ATOM 1030 O O . TRP A 1 135 ? -11.151 -8.345 9.525 1.00 90.25 135 TRP A O 1
ATOM 1040 N N . ALA A 1 136 ? -12.609 -6.703 10.021 1.00 93.12 136 ALA A N 1
ATOM 1041 C CA . ALA A 1 136 ? -13.486 -7.512 10.870 1.00 93.12 136 ALA A CA 1
ATOM 1042 C C . ALA A 1 136 ? -14.030 -8.745 10.132 1.00 93.12 136 ALA A C 1
ATOM 1044 O O . ALA A 1 136 ? -13.978 -9.860 10.647 1.00 93.12 136 ALA A O 1
ATOM 1045 N N . MET A 1 137 ? -14.505 -8.565 8.894 1.00 90.50 137 MET A N 1
ATOM 1046 C CA . MET A 1 137 ? -15.003 -9.670 8.072 1.00 90.50 137 MET A CA 1
ATOM 1047 C C . MET A 1 137 ? -13.917 -10.707 7.775 1.00 90.50 137 MET A C 1
ATOM 1049 O O . MET A 1 137 ? -14.207 -11.901 7.782 1.00 90.50 137 MET A O 1
ATOM 1053 N N . ASN A 1 138 ? -12.681 -10.278 7.505 1.00 87.06 138 ASN A N 1
ATOM 1054 C CA . ASN A 1 138 ? -11.575 -11.201 7.250 1.00 87.06 138 ASN A CA 1
ATOM 1055 C C . ASN A 1 138 ? -11.185 -11.975 8.515 1.00 87.06 138 ASN A C 1
ATOM 1057 O O . ASN A 1 138 ? -11.024 -13.190 8.445 1.00 87.06 138 ASN A O 1
ATOM 1061 N N . ALA A 1 139 ? -11.103 -11.305 9.668 1.00 90.69 139 ALA A N 1
ATOM 1062 C CA . ALA A 1 139 ? -10.810 -11.950 10.947 1.00 90.69 139 ALA A CA 1
ATOM 1063 C C . ALA A 1 139 ? -11.835 -13.049 11.279 1.00 90.69 139 ALA A C 1
ATOM 1065 O O . ALA A 1 139 ? -11.442 -14.178 11.579 1.00 90.69 139 ALA A O 1
ATOM 1066 N N . LEU A 1 140 ? -13.129 -12.739 11.127 1.00 93.06 140 LEU A N 1
ATOM 1067 C CA . LEU A 1 140 ? -14.233 -13.680 11.337 1.00 93.06 140 LEU A CA 1
ATOM 1068 C C . LEU A 1 140 ? -14.190 -14.864 10.360 1.00 93.06 140 LEU A C 1
ATOM 1070 O O . LEU A 1 140 ? -14.372 -16.008 10.768 1.00 93.06 140 LEU A O 1
ATOM 1074 N N . LYS A 1 141 ? -13.921 -14.617 9.070 1.00 90.25 141 LYS A N 1
ATOM 1075 C CA . LYS A 1 141 ? -13.786 -15.686 8.060 1.00 90.25 141 LYS A CA 1
ATOM 1076 C C . LYS A 1 141 ? -12.633 -16.641 8.364 1.00 90.25 141 LYS A C 1
ATOM 1078 O O . LYS A 1 141 ? -12.742 -17.825 8.066 1.00 90.25 141 LYS A O 1
ATOM 1083 N N . SER A 1 142 ? -11.564 -16.136 8.972 1.00 90.75 142 SER A N 1
ATOM 1084 C CA . SER A 1 142 ? -10.427 -16.937 9.434 1.00 90.75 142 SER A CA 1
ATOM 1085 C C . SER A 1 142 ? -10.681 -17.646 10.773 1.00 90.75 142 SER A C 1
ATOM 1087 O O . SER A 1 142 ? -9.762 -18.255 11.312 1.00 90.75 142 SER A O 1
ATOM 1089 N N . GLY A 1 143 ? -11.901 -17.577 11.318 1.00 92.88 143 GLY A N 1
ATOM 1090 C CA . GLY A 1 143 ? -12.293 -18.258 12.554 1.00 92.88 143 GLY A CA 1
ATOM 1091 C C . GLY A 1 143 ? -11.907 -17.533 13.844 1.00 92.88 143 GLY A C 1
ATOM 1092 O O . GLY A 1 143 ? -11.994 -18.134 14.910 1.00 92.88 143 GLY A O 1
ATOM 1093 N N . ASN A 1 144 ? -11.484 -16.266 13.775 1.00 93.12 144 ASN A N 1
ATOM 1094 C CA . ASN A 1 144 ? -11.180 -15.483 14.972 1.00 93.12 144 ASN A CA 1
ATOM 1095 C C . ASN A 1 144 ? -12.452 -14.872 15.564 1.00 93.12 144 ASN A C 1
ATOM 1097 O O . ASN A 1 144 ? -13.328 -14.407 14.832 1.00 93.12 144 ASN A O 1
ATOM 1101 N N . GLU A 1 145 ? -12.506 -14.789 16.889 1.00 93.75 145 GLU A N 1
ATOM 1102 C CA . GLU A 1 145 ? -13.425 -13.887 17.580 1.00 93.75 145 GLU A CA 1
ATOM 1103 C C . GLU A 1 145 ? -12.887 -12.452 17.531 1.00 93.75 145 GLU A C 1
ATOM 1105 O O . GLU A 1 145 ? -11.675 -12.227 17.473 1.00 93.75 145 GLU A O 1
ATOM 1110 N N . ILE A 1 146 ? -13.794 -11.474 17.546 1.00 96.62 146 ILE A N 1
ATOM 1111 C CA . ILE A 1 146 ? -13.439 -10.054 17.526 1.00 96.62 146 ILE A CA 1
ATOM 1112 C C . ILE A 1 146 ? -14.188 -9.289 18.615 1.00 96.62 146 ILE A C 1
ATOM 1114 O O . ILE A 1 146 ? -15.339 -9.594 18.929 1.00 96.62 146 ILE A O 1
ATOM 1118 N N . ALA A 1 147 ? -13.562 -8.231 19.119 1.00 97.25 147 ALA A N 1
ATOM 1119 C CA . ALA A 1 147 ? -14.195 -7.204 19.934 1.00 97.25 147 ALA A CA 1
ATOM 1120 C C . ALA A 1 147 ? -14.206 -5.869 19.177 1.00 97.25 147 ALA A C 1
ATOM 1122 O O . ALA A 1 147 ? -13.262 -5.549 18.452 1.00 97.25 147 ALA A O 1
ATOM 1123 N N . ILE A 1 148 ? -15.267 -5.078 19.352 1.00 96.38 148 ILE A N 1
ATOM 1124 C CA . ILE A 1 148 ? -15.369 -3.725 18.792 1.00 96.38 148 ILE A CA 1
ATOM 1125 C C . ILE A 1 148 ? -15.503 -2.730 19.940 1.00 96.38 148 ILE A C 1
ATOM 1127 O O . ILE A 1 148 ? -16.424 -2.821 20.750 1.00 96.38 148 ILE A O 1
ATOM 1131 N N . ILE A 1 149 ? -14.594 -1.763 19.980 1.00 97.19 149 ILE A N 1
ATOM 1132 C CA . ILE A 1 149 ? -14.632 -0.608 20.872 1.00 97.19 149 ILE A CA 1
ATOM 1133 C C . ILE A 1 149 ? -15.128 0.569 20.038 1.00 97.19 149 ILE A C 1
ATOM 1135 O O . ILE A 1 149 ? -14.547 0.875 19.000 1.00 97.19 149 ILE A O 1
ATOM 1139 N N . PHE A 1 150 ? -16.191 1.230 20.480 1.00 96.44 150 PHE A N 1
ATOM 1140 C CA . PHE A 1 150 ? -16.761 2.397 19.810 1.00 96.44 150 PHE A CA 1
ATOM 1141 C C . PHE A 1 150 ? 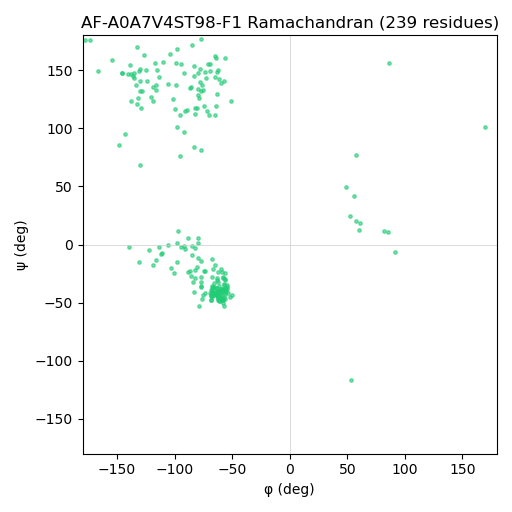-16.916 3.525 20.821 1.00 96.44 150 PHE A C 1
ATOM 1143 O O . PHE A 1 150 ? -17.423 3.290 21.919 1.00 96.44 150 PHE A O 1
ATOM 1150 N N . PHE A 1 151 ? -16.465 4.728 20.477 1.00 94.19 151 PHE A N 1
ATOM 1151 C CA . PHE A 1 151 ? -16.552 5.880 21.368 1.00 94.19 151 PHE A CA 1
ATOM 1152 C C . PHE A 1 151 ? -16.580 7.201 20.601 1.00 94.19 151 PHE A C 1
ATOM 1154 O O . PHE A 1 151 ? -16.134 7.291 19.460 1.00 94.19 151 PHE A O 1
ATOM 1161 N N . ASP A 1 152 ? -17.087 8.226 21.275 1.00 93.88 152 ASP A N 1
ATOM 1162 C CA . ASP A 1 152 ? -17.238 9.593 20.783 1.00 93.88 152 ASP A CA 1
ATOM 1163 C C . ASP A 1 152 ? -16.581 10.588 21.757 1.00 93.88 152 ASP A C 1
ATOM 1165 O O . ASP A 1 152 ? -16.290 10.242 22.909 1.00 93.88 152 ASP A O 1
ATOM 1169 N N . LEU A 1 153 ? -16.318 11.816 21.303 1.00 90.62 153 LEU A N 1
ATOM 1170 C CA . LEU A 1 153 ? -15.749 12.875 22.137 1.00 90.62 153 LEU A CA 1
ATOM 1171 C C . LEU A 1 153 ? -16.840 13.721 22.804 1.00 90.62 153 LEU A C 1
ATOM 1173 O O . LEU A 1 153 ? -17.532 14.520 22.173 1.00 90.62 153 LEU A O 1
ATOM 1177 N N . ASP A 1 154 ? -16.905 13.649 24.133 1.00 86.50 154 ASP A N 1
ATOM 1178 C CA . ASP A 1 154 ? -17.907 14.365 24.925 1.00 86.50 154 ASP A CA 1
ATOM 1179 C C . ASP A 1 154 ? -18.000 15.866 24.587 1.00 86.50 154 ASP A C 1
ATOM 1181 O O . ASP A 1 154 ? -17.055 16.641 24.750 1.00 86.50 154 ASP A O 1
ATOM 1185 N N . ASN A 1 155 ? -19.202 16.315 24.211 1.00 86.19 155 ASN A N 1
ATOM 1186 C CA . ASN A 1 155 ? -19.523 17.717 23.912 1.00 86.19 155 ASN A CA 1
ATOM 1187 C C . ASN A 1 155 ? -18.664 18.369 22.806 1.00 86.19 155 ASN A C 1
ATOM 1189 O O . ASN A 1 155 ? -18.636 19.606 22.723 1.00 86.19 155 ASN A O 1
ATOM 1193 N N . TYR A 1 156 ? -18.017 17.602 21.927 1.00 88.94 156 TYR A N 1
ATOM 1194 C CA . TYR A 1 156 ? -17.147 18.152 20.884 1.00 88.94 156 TYR A CA 1
ATOM 1195 C C . TYR A 1 156 ? -17.861 19.180 19.995 1.00 88.94 156 TYR A C 1
ATOM 1197 O O . TYR A 1 156 ? -17.326 20.257 19.742 1.00 88.94 156 TYR A O 1
ATOM 1205 N N . GLY A 1 157 ? -19.124 18.951 19.620 1.00 85.31 157 GLY A N 1
ATOM 1206 C CA . GLY A 1 157 ? -19.909 19.936 18.864 1.00 85.31 157 GLY A CA 1
ATOM 1207 C C . GLY A 1 157 ? -20.044 21.308 19.556 1.00 85.31 157 GLY A C 1
ATOM 1208 O O . GLY A 1 157 ? -20.026 22.345 18.888 1.00 85.31 157 GLY A O 1
ATOM 1209 N N . LYS A 1 158 ? -20.139 21.353 20.897 1.00 89.00 158 LYS A N 1
ATOM 1210 C CA . LYS A 1 158 ? -20.152 22.616 21.668 1.00 89.00 158 LYS A CA 1
ATOM 1211 C C . LYS A 1 158 ? -18.764 23.248 21.714 1.00 89.00 158 LYS A C 1
ATOM 1213 O O . LYS A 1 158 ? -18.647 24.463 21.560 1.00 89.00 158 LYS A O 1
ATOM 1218 N N . PHE A 1 159 ? -17.728 22.434 21.904 1.00 86.69 159 PHE A N 1
ATOM 1219 C CA . PHE A 1 159 ? -16.338 22.880 21.865 1.00 86.69 159 PHE A CA 1
ATOM 1220 C C . PHE A 1 159 ? -16.009 23.526 20.514 1.00 86.69 159 PHE A C 1
ATOM 1222 O O . PHE A 1 159 ? -15.513 24.650 20.469 1.00 86.69 159 PHE A O 1
ATOM 1229 N N . ASN A 1 160 ? -16.388 22.874 19.417 1.00 86.38 160 ASN A N 1
ATOM 1230 C CA . ASN A 1 160 ? -16.098 23.329 18.064 1.00 86.38 160 ASN A CA 1
ATOM 1231 C C . ASN A 1 160 ? -16.788 24.661 17.736 1.00 86.38 160 ASN A C 1
ATOM 1233 O O . ASN A 1 160 ? -16.193 25.544 17.123 1.00 86.38 160 ASN A O 1
ATOM 1237 N N . LYS A 1 161 ? -18.019 24.860 18.228 1.00 90.31 161 LYS A N 1
ATOM 1238 C CA . LYS A 1 161 ? -18.726 26.150 18.140 1.00 90.31 161 LYS A CA 1
ATOM 1239 C C . LYS A 1 161 ? -18.054 27.259 18.953 1.00 90.31 161 LYS A C 1
ATOM 1241 O O . LYS A 1 161 ? -18.131 28.419 18.564 1.00 90.31 161 LYS A O 1
ATOM 1246 N N . ARG A 1 162 ? -17.425 26.923 20.085 1.00 89.94 162 ARG A N 1
ATOM 1247 C CA . ARG A 1 162 ? -16.790 27.894 20.990 1.00 89.94 162 ARG A CA 1
ATOM 1248 C C . ARG A 1 162 ? -15.381 28.291 20.552 1.00 89.94 162 ARG A C 1
ATOM 1250 O O . ARG A 1 162 ? -15.030 29.460 20.671 1.00 89.94 162 ARG A O 1
ATOM 1257 N N . TYR A 1 163 ? -14.581 27.333 20.093 1.00 86.25 163 TYR A N 1
ATOM 1258 C CA . TYR A 1 163 ? -13.154 27.521 19.803 1.00 86.25 163 TYR A CA 1
ATOM 1259 C C . TYR A 1 163 ? -12.816 27.468 18.307 1.00 86.25 163 TYR A C 1
ATOM 1261 O O . TYR A 1 163 ? -11.700 27.805 17.917 1.00 86.25 163 TYR A O 1
ATOM 1269 N N . GLY A 1 164 ? -13.787 27.109 17.465 1.00 89.56 164 GLY A N 1
ATOM 1270 C CA . GLY A 1 164 ? -13.650 27.050 16.016 1.00 89.56 164 GLY A CA 1
ATOM 1271 C C . GLY A 1 164 ? -13.083 25.725 15.499 1.00 89.56 164 GLY A C 1
ATOM 1272 O O . GLY A 1 164 ? -12.339 25.020 16.183 1.00 89.56 164 GLY A O 1
ATOM 1273 N N . HIS A 1 165 ? -13.400 25.441 14.233 1.00 89.06 165 HIS A N 1
ATOM 1274 C CA . HIS A 1 165 ? -13.068 24.191 13.538 1.00 89.06 165 HIS A CA 1
ATOM 1275 C C . HIS A 1 165 ? -11.575 23.855 13.521 1.00 89.06 165 HIS A C 1
ATOM 1277 O O . HIS A 1 165 ? -11.216 22.702 13.706 1.00 89.06 165 HIS A O 1
ATOM 1283 N N . VAL A 1 166 ? -10.692 24.848 13.386 1.00 89.44 166 VAL A N 1
ATOM 1284 C CA . VAL A 1 166 ? -9.234 24.619 13.369 1.00 89.44 166 VAL A CA 1
ATOM 1285 C C . VAL A 1 166 ? -8.727 24.047 14.702 1.00 89.44 166 VAL A C 1
ATOM 1287 O O . VAL A 1 166 ? -7.835 23.194 14.726 1.00 89.44 166 VAL A O 1
ATOM 1290 N N . VAL A 1 167 ? -9.297 24.504 15.821 1.00 88.00 167 VAL A N 1
ATOM 1291 C CA . VAL A 1 167 ? -8.943 24.002 17.155 1.00 88.00 167 VAL A CA 1
ATOM 1292 C C . VAL A 1 167 ? -9.556 22.620 17.369 1.00 88.00 167 VAL A C 1
ATOM 1294 O O . VAL A 1 167 ? -8.853 21.721 17.823 1.00 88.00 167 VAL A O 1
ATOM 1297 N N . GLY A 1 168 ? -10.819 22.418 16.978 1.00 90.31 168 GLY A N 1
ATOM 1298 C CA . GLY A 1 168 ? -11.459 21.100 17.017 1.00 90.31 168 GLY A CA 1
ATOM 1299 C C . GLY A 1 168 ? -10.684 20.044 16.222 1.00 90.31 168 GLY A C 1
ATOM 1300 O O . GLY A 1 168 ? -10.362 18.983 16.749 1.00 90.31 168 GLY A O 1
ATOM 1301 N N . ASP A 1 169 ? -10.270 20.373 15.000 1.00 93.00 169 ASP A N 1
ATOM 1302 C CA . ASP A 1 169 ? -9.454 19.507 14.145 1.00 93.00 169 ASP A CA 1
ATOM 1303 C C . ASP A 1 169 ? -8.137 19.087 14.811 1.00 93.00 169 ASP A C 1
ATOM 1305 O O . ASP A 1 169 ? -7.657 17.969 14.607 1.00 93.00 169 ASP A O 1
ATOM 1309 N N . SER A 1 170 ? -7.548 19.969 15.623 1.00 90.06 170 SER A N 1
ATOM 1310 C CA . SER A 1 170 ? -6.341 19.654 16.393 1.00 90.06 170 SER A CA 1
ATOM 1311 C C . SER A 1 170 ? -6.628 18.622 17.488 1.00 90.06 170 SER A C 1
ATOM 1313 O O . SER A 1 170 ? -5.841 17.693 17.652 1.00 90.06 170 SER A O 1
ATOM 1315 N N . VAL A 1 171 ? -7.780 18.714 18.162 1.00 91.44 171 VAL A N 1
ATOM 1316 C CA . VAL A 1 171 ? -8.226 17.716 19.151 1.00 91.44 171 VAL A CA 1
ATOM 1317 C C . VAL A 1 171 ? -8.425 16.351 18.491 1.00 91.44 171 VAL A C 1
ATOM 1319 O O . VAL A 1 171 ? -7.891 15.355 18.973 1.00 91.44 171 VAL A O 1
ATOM 1322 N N . ILE A 1 172 ? -9.114 16.293 17.344 1.00 94.31 172 ILE A N 1
ATOM 1323 C CA . ILE A 1 172 ? -9.329 15.030 16.615 1.00 94.31 172 ILE A CA 1
ATOM 1324 C C . ILE A 1 172 ? -7.984 14.389 16.227 1.00 94.31 172 ILE A C 1
ATOM 1326 O O . ILE A 1 172 ? -7.798 13.180 16.380 1.00 94.31 172 ILE A O 1
ATOM 1330 N N . LYS A 1 173 ? -7.013 15.189 15.764 1.00 94.56 173 LYS A N 1
ATOM 1331 C CA . LYS A 1 173 ? -5.658 14.706 15.445 1.00 94.56 173 LYS A CA 1
ATOM 1332 C C . LYS A 1 173 ? -4.928 14.145 16.662 1.00 94.56 173 LYS A C 1
ATOM 1334 O O . LYS A 1 173 ? -4.239 13.132 16.539 1.00 94.56 173 LYS A O 1
ATOM 1339 N N . GLU A 1 174 ? -5.056 14.785 17.819 1.00 92.56 174 GLU A N 1
ATOM 1340 C CA . GLU A 1 174 ? -4.423 14.325 19.057 1.00 92.56 174 GLU A CA 1
ATOM 1341 C C . GLU A 1 174 ? -5.028 13.011 19.550 1.00 92.56 174 GLU A C 1
ATOM 1343 O O . GLU A 1 174 ? -4.279 12.086 19.868 1.00 92.56 174 GLU A O 1
ATOM 1348 N N . VAL A 1 175 ? -6.357 12.887 19.514 1.00 94.81 175 VAL A N 1
ATOM 1349 C CA . VAL A 1 175 ? -7.075 11.644 19.833 1.00 94.81 175 VAL A CA 1
ATOM 1350 C C . VAL A 1 175 ? -6.606 10.514 18.921 1.00 94.81 175 VAL A C 1
ATOM 1352 O O . VAL A 1 175 ? -6.172 9.469 19.402 1.00 94.81 175 VAL A O 1
ATOM 1355 N N . ALA A 1 176 ? -6.586 10.745 17.607 1.00 95.62 176 ALA A N 1
ATOM 1356 C CA . ALA A 1 176 ? -6.083 9.763 16.653 1.00 95.62 176 ALA A CA 1
ATOM 1357 C C . ALA A 1 176 ? -4.620 9.374 16.918 1.00 95.62 176 ALA A C 1
ATOM 1359 O O . ALA A 1 176 ? -4.253 8.204 16.813 1.00 95.62 176 ALA A O 1
ATOM 1360 N N . GLY A 1 177 ? -3.778 10.343 17.286 1.00 95.12 177 GLY A N 1
ATOM 1361 C CA . GLY A 1 177 ? -2.387 10.103 17.660 1.00 95.12 177 GLY A CA 1
ATOM 1362 C C . GLY A 1 177 ? -2.232 9.281 18.943 1.00 95.12 177 GLY A C 1
ATOM 1363 O O . GLY A 1 177 ? -1.314 8.466 19.024 1.00 95.12 177 GLY A O 1
ATOM 1364 N N . ALA A 1 178 ? -3.110 9.470 19.930 1.00 95.12 178 ALA A N 1
ATOM 1365 C CA . ALA A 1 178 ? -3.139 8.672 21.153 1.00 95.12 178 ALA A CA 1
ATOM 1366 C C . ALA A 1 178 ? -3.575 7.229 20.864 1.00 95.12 178 ALA A C 1
ATOM 1368 O O . ALA A 1 178 ? -2.897 6.301 21.298 1.00 95.12 178 ALA A O 1
ATOM 1369 N N . ILE A 1 179 ? -4.623 7.042 20.050 1.00 95.81 179 ILE A N 1
ATOM 1370 C CA . ILE A 1 179 ? -5.087 5.717 19.613 1.00 95.81 179 ILE A CA 1
ATOM 1371 C C . ILE A 1 179 ? -3.959 4.964 18.904 1.00 95.81 179 ILE A C 1
ATOM 1373 O O . ILE A 1 179 ? -3.603 3.867 19.318 1.00 95.81 179 ILE A O 1
ATOM 1377 N N . LYS A 1 180 ? -3.326 5.579 17.895 1.00 94.56 180 LYS A N 1
ATOM 1378 C CA . LYS A 1 180 ? -2.230 4.962 17.122 1.00 94.56 180 LYS A CA 1
ATOM 1379 C C . LYS A 1 180 ? -1.056 4.488 17.981 1.00 94.56 180 LYS A C 1
ATOM 1381 O O . LYS A 1 180 ? -0.362 3.564 17.585 1.00 94.56 180 LYS A O 1
ATOM 1386 N N . LYS A 1 181 ? -0.799 5.143 19.117 1.00 94.56 181 LYS A N 1
ATOM 1387 C CA . LYS A 1 181 ? 0.282 4.774 20.043 1.00 94.56 181 LYS A CA 1
ATOM 1388 C C . LYS A 1 181 ? -0.124 3.707 21.057 1.00 94.56 181 LYS A C 1
ATOM 1390 O O . LYS A 1 181 ? 0.763 3.094 21.636 1.00 94.56 181 LYS A O 1
ATOM 1395 N N . GLY A 1 182 ? -1.421 3.568 21.330 1.00 94.38 182 GLY A N 1
ATOM 1396 C CA . GLY A 1 182 ? -1.945 2.667 22.356 1.00 94.38 182 GLY A CA 1
ATOM 1397 C C . GLY A 1 182 ? -2.434 1.320 21.828 1.00 94.38 182 GLY A C 1
ATOM 1398 O O . GLY A 1 182 ? -2.631 0.416 22.629 1.00 94.38 182 GLY A O 1
ATOM 1399 N N . ILE A 1 183 ? -2.633 1.178 20.516 1.00 95.50 183 ILE A N 1
ATOM 1400 C CA . ILE A 1 183 ? -3.034 -0.092 19.896 1.00 95.50 183 ILE A CA 1
ATOM 1401 C C . ILE A 1 183 ? -1.827 -0.892 19.389 1.00 95.50 183 ILE A C 1
ATOM 1403 O O . ILE A 1 183 ? -0.791 -0.321 19.044 1.00 95.50 183 ILE A O 1
ATOM 1407 N N . ASP A 1 184 ? -1.997 -2.205 19.292 1.00 94.81 184 ASP A N 1
ATOM 1408 C CA . ASP A 1 184 ? -1.103 -3.143 18.623 1.00 94.81 184 ASP A CA 1
ATOM 1409 C C . ASP A 1 184 ? -1.610 -3.387 17.184 1.00 94.81 184 ASP A C 1
ATOM 1411 O O . ASP A 1 184 ? -2.672 -3.985 17.000 1.00 94.81 184 ASP A O 1
ATOM 1415 N N . PRO A 1 185 ? -0.890 -2.931 16.142 1.00 88.69 185 PRO A N 1
ATOM 1416 C CA . PRO A 1 185 ? -1.348 -3.035 14.756 1.00 88.69 185 PRO A CA 1
ATOM 1417 C C . PRO A 1 185 ? -1.483 -4.478 14.244 1.00 88.69 185 PRO A C 1
ATOM 1419 O O . PRO A 1 185 ? -2.175 -4.690 13.248 1.00 88.69 185 PRO A O 1
ATOM 1422 N N . ASP A 1 186 ? -0.871 -5.464 14.908 1.00 88.38 186 ASP A N 1
ATOM 1423 C CA . ASP A 1 186 ? -1.014 -6.878 14.538 1.00 88.38 186 ASP A CA 1
ATOM 1424 C C . ASP A 1 186 ? -2.322 -7.484 15.070 1.00 88.38 186 ASP A C 1
ATOM 1426 O O . ASP A 1 186 ? -2.796 -8.514 14.584 1.00 88.38 186 ASP A O 1
ATOM 1430 N N . ARG A 1 187 ? -2.933 -6.842 16.071 1.00 93.38 187 ARG A N 1
ATOM 1431 C CA . ARG A 1 187 ? -4.138 -7.328 16.758 1.00 93.38 187 ARG A CA 1
ATOM 1432 C C . ARG A 1 187 ? -5.326 -6.393 16.627 1.00 93.38 187 ARG A C 1
ATOM 1434 O O . ARG A 1 187 ? -6.453 -6.823 16.870 1.00 93.38 187 ARG A O 1
ATOM 1441 N N . GLU A 1 188 ? -5.098 -5.138 16.258 1.00 95.94 188 GLU A N 1
ATOM 1442 C CA . GLU A 1 188 ? -6.107 -4.093 16.222 1.00 95.94 188 GLU A CA 1
ATOM 1443 C C . GLU A 1 188 ? -6.064 -3.245 14.953 1.00 95.94 188 GLU A C 1
ATOM 1445 O O . GLU A 1 188 ? -5.009 -2.904 14.419 1.00 95.94 188 GLU A O 1
ATOM 1450 N N . LEU A 1 189 ? -7.247 -2.794 14.535 1.00 95.12 189 LEU A N 1
ATOM 1451 C CA . LEU A 1 189 ? -7.398 -1.744 13.540 1.00 95.12 189 LEU A CA 1
ATOM 1452 C C . LEU A 1 189 ? -8.341 -0.659 14.063 1.00 95.12 189 LEU A C 1
ATOM 1454 O O . LEU A 1 189 ? -9.520 -0.901 14.320 1.00 95.12 189 LEU A O 1
ATOM 1458 N N . ALA A 1 190 ? -7.815 0.555 14.204 1.00 96.81 190 ALA A N 1
ATOM 1459 C CA . ALA A 1 190 ? -8.598 1.739 14.533 1.00 96.81 190 ALA A CA 1
ATOM 1460 C C . ALA A 1 190 ? -9.061 2.465 13.267 1.00 96.81 190 ALA A C 1
ATOM 1462 O O . ALA A 1 190 ? -8.336 2.511 12.278 1.00 96.81 190 ALA A O 1
ATOM 1463 N N . CYS A 1 191 ? -10.232 3.091 13.312 1.00 95.94 191 CYS A N 1
ATOM 1464 C CA . CYS A 1 191 ? -10.743 3.963 12.262 1.00 95.94 191 CYS A CA 1
ATOM 1465 C C . CYS A 1 191 ? -11.416 5.205 12.860 1.00 95.94 191 CYS A C 1
ATOM 1467 O O . CYS A 1 191 ? -11.953 5.160 13.972 1.00 95.94 191 CYS A O 1
ATOM 1469 N N . ARG A 1 192 ? -11.454 6.297 12.095 1.00 96.31 192 ARG A N 1
ATOM 1470 C CA . ARG A 1 192 ? -12.404 7.386 12.333 1.00 96.31 192 ARG A CA 1
ATOM 1471 C C . ARG A 1 192 ? -13.727 6.975 11.696 1.00 96.31 192 ARG A C 1
ATOM 1473 O O . ARG A 1 192 ? -13.779 6.744 10.490 1.00 96.31 192 ARG A O 1
ATOM 1480 N N . TYR A 1 193 ? -14.776 6.818 12.494 1.00 94.25 193 TYR A N 1
ATOM 1481 C CA . TYR A 1 193 ? -16.038 6.273 12.000 1.00 94.25 193 TYR A CA 1
ATOM 1482 C C . TYR A 1 193 ? -16.836 7.335 11.236 1.00 94.25 193 TYR A C 1
ATOM 1484 O O . TYR A 1 193 ? -17.184 7.124 10.072 1.00 94.25 193 TYR A O 1
ATOM 1492 N N . ALA A 1 194 ? -17.054 8.487 11.872 1.00 91.75 194 ALA A N 1
ATOM 1493 C CA . ALA A 1 194 ? -17.641 9.700 11.308 1.00 91.75 194 ALA A CA 1
ATOM 1494 C C . ALA A 1 194 ? -17.397 10.865 12.281 1.00 91.75 194 ALA A C 1
ATOM 1496 O O . ALA A 1 194 ? -17.349 10.639 13.478 1.00 91.75 194 ALA A O 1
ATOM 1497 N N . GLY A 1 195 ? -17.254 12.110 11.809 1.00 91.44 195 GLY A N 1
ATOM 1498 C CA . GLY A 1 195 ? -17.176 13.271 12.712 1.00 91.44 195 GLY A CA 1
ATOM 1499 C C . GLY A 1 195 ? -16.103 13.133 13.806 1.00 91.44 195 GLY A C 1
ATOM 1500 O O . GLY A 1 195 ? -14.913 13.087 13.503 1.00 91.44 195 GLY A O 1
ATOM 1501 N N . ASP A 1 196 ? -16.528 13.106 15.058 1.00 94.19 1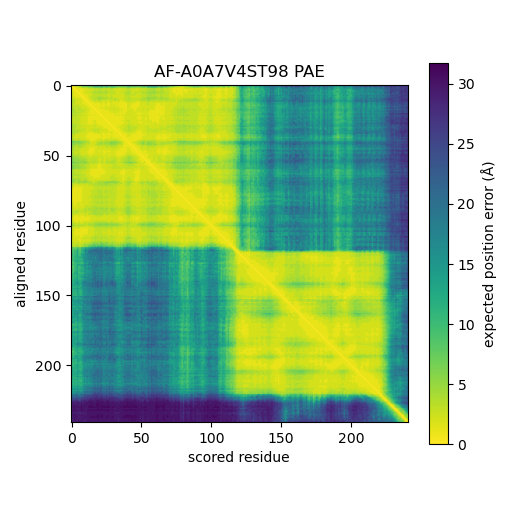96 ASP A N 1
ATOM 1502 C CA . ASP A 1 196 ? -15.768 12.913 16.299 1.00 94.19 196 ASP A CA 1
ATOM 1503 C C . ASP A 1 196 ? -15.805 11.475 16.848 1.00 94.19 196 ASP A C 1
ATOM 1505 O O . ASP A 1 196 ? -15.146 11.176 17.844 1.00 94.19 196 ASP A O 1
ATOM 1509 N N . GLU A 1 197 ? -16.479 10.569 16.144 1.00 96.12 197 GLU A N 1
ATOM 1510 C CA . GLU A 1 197 ? -16.628 9.167 16.507 1.00 96.12 197 GLU A CA 1
ATOM 1511 C C . GLU A 1 197 ? -15.447 8.326 16.001 1.00 96.12 197 GLU A C 1
ATOM 1513 O O . GLU A 1 197 ? -15.026 8.398 14.835 1.00 96.12 197 GLU A O 1
ATOM 1518 N N . PHE A 1 198 ? -14.953 7.449 16.868 1.00 97.38 198 PHE A N 1
ATOM 1519 C CA . PHE A 1 198 ? -13.873 6.510 16.593 1.00 97.38 198 PHE A CA 1
ATOM 1520 C C . PHE A 1 198 ? -14.310 5.082 16.900 1.00 97.38 198 PHE A C 1
ATOM 1522 O O . PHE A 1 198 ? -15.121 4.818 17.788 1.00 97.38 198 PHE A O 1
ATOM 1529 N N . ALA A 1 199 ? -13.727 4.139 16.166 1.00 97.69 199 ALA A N 1
ATOM 1530 C CA . ALA A 1 199 ? -13.956 2.722 16.382 1.00 97.69 199 ALA A CA 1
ATOM 1531 C C . ALA A 1 199 ? -12.649 1.941 16.273 1.00 97.69 199 ALA A C 1
ATOM 1533 O O . ALA A 1 199 ? -11.770 2.294 15.489 1.00 97.69 199 ALA A O 1
ATOM 1534 N N . ILE A 1 200 ? -12.524 0.876 17.055 1.00 97.69 200 ILE A N 1
ATOM 1535 C CA . ILE A 1 200 ? -11.382 -0.035 17.049 1.00 97.69 200 ILE A CA 1
ATOM 1536 C C . ILE A 1 200 ? -11.936 -1.447 17.005 1.00 97.69 200 ILE A C 1
ATOM 1538 O O . ILE A 1 200 ? -12.758 -1.814 17.841 1.00 97.69 200 ILE A O 1
ATOM 1542 N N . VAL A 1 201 ? -11.491 -2.235 16.036 1.00 97.19 201 VAL A N 1
ATOM 1543 C CA . VAL A 1 201 ? -11.717 -3.680 16.021 1.00 97.19 201 VAL A CA 1
ATOM 1544 C C . VAL A 1 201 ? -10.458 -4.373 16.543 1.00 97.19 201 VAL A C 1
ATOM 1546 O O . VAL A 1 201 ? -9.352 -3.953 16.208 1.00 97.19 201 VAL A O 1
ATOM 1549 N N . SER A 1 202 ? -10.615 -5.389 17.391 1.00 97.19 202 SER A N 1
ATOM 1550 C CA . SER A 1 202 ? -9.515 -6.100 18.050 1.00 97.19 202 SER A CA 1
ATOM 1551 C C . SER A 1 202 ? -9.716 -7.614 18.021 1.00 97.19 202 SER A C 1
ATOM 1553 O O . SER A 1 202 ? -10.843 -8.087 18.161 1.00 97.19 202 SER A O 1
ATOM 1555 N N . LEU A 1 203 ? -8.617 -8.366 17.889 1.00 96.56 203 LEU A N 1
ATOM 1556 C CA . LEU A 1 203 ? -8.555 -9.821 18.106 1.00 96.56 203 LEU A CA 1
ATOM 1557 C C . LEU A 1 203 ? -8.465 -10.197 19.598 1.00 96.56 203 LEU A C 1
ATOM 1559 O O . LEU A 1 203 ? -8.293 -11.366 19.944 1.00 96.56 203 LEU A O 1
ATOM 1563 N N . ARG A 1 204 ? -8.484 -9.220 20.509 1.00 95.12 204 ARG A N 1
ATOM 1564 C CA . ARG A 1 204 ? -8.543 -9.466 21.954 1.00 95.12 204 ARG A CA 1
ATOM 1565 C C . ARG A 1 204 ? -9.906 -10.026 22.346 1.00 95.12 204 ARG A C 1
ATOM 1567 O O . ARG A 1 204 ? -10.931 -9.660 21.774 1.00 95.12 204 ARG A O 1
ATOM 1574 N N . GLN A 1 205 ? -9.910 -10.847 23.393 1.00 93.31 205 GLN A N 1
ATOM 1575 C CA . GLN A 1 205 ? -11.148 -11.206 24.077 1.00 93.31 205 GLN A CA 1
ATOM 1576 C C . GLN A 1 205 ? -11.768 -9.974 24.748 1.00 93.31 205 GLN A C 1
ATOM 1578 O O . GLN A 1 205 ? -11.102 -8.959 24.967 1.00 93.31 205 GLN A O 1
ATOM 1583 N N . ALA A 1 206 ? -13.054 -10.068 25.085 1.00 91.56 206 ALA A N 1
ATOM 1584 C CA . ALA A 1 206 ? -13.845 -8.937 25.564 1.00 91.56 206 ALA A CA 1
ATOM 1585 C C . ALA A 1 206 ? -13.223 -8.204 26.771 1.00 91.56 206 ALA A C 1
ATOM 1587 O O . ALA A 1 206 ? -13.207 -6.973 26.784 1.00 91.56 206 ALA A O 1
ATOM 1588 N N . ASP A 1 207 ? -12.673 -8.931 27.748 1.00 93.94 207 ASP A N 1
ATOM 1589 C CA . ASP A 1 207 ? -12.081 -8.330 28.952 1.00 93.94 207 ASP A CA 1
ATOM 1590 C C . ASP A 1 207 ? -10.784 -7.564 28.647 1.00 93.94 207 ASP A C 1
ATOM 1592 O O . ASP A 1 207 ? -10.605 -6.431 29.100 1.00 93.94 207 ASP A O 1
ATOM 1596 N N . ASP A 1 208 ? -9.919 -8.122 27.797 1.00 95.38 208 ASP A N 1
ATOM 1597 C CA . ASP A 1 208 ? -8.684 -7.470 27.347 1.00 95.38 208 ASP A CA 1
ATOM 1598 C C . ASP A 1 208 ? -8.971 -6.252 26.457 1.00 95.38 208 ASP A C 1
ATOM 1600 O O . ASP A 1 208 ? -8.278 -5.236 26.530 1.00 95.38 208 ASP A O 1
ATOM 1604 N N . ALA A 1 209 ? -10.003 -6.333 25.612 1.00 94.69 209 ALA A N 1
ATOM 1605 C CA . ALA A 1 209 ? -10.459 -5.204 24.806 1.00 94.69 209 ALA A CA 1
ATOM 1606 C C . ALA A 1 209 ? -11.040 -4.087 25.690 1.00 94.69 209 ALA A C 1
ATOM 1608 O O . ALA A 1 209 ? -10.826 -2.903 25.428 1.00 94.69 209 ALA A O 1
ATOM 1609 N N . ARG A 1 210 ? -11.731 -4.448 26.777 1.00 95.50 210 ARG A N 1
ATOM 1610 C CA . ARG A 1 210 ? -12.217 -3.488 27.773 1.00 95.50 210 ARG A CA 1
ATOM 1611 C C . ARG A 1 210 ? -11.063 -2.805 28.507 1.00 95.50 210 ARG A C 1
ATOM 1613 O O . ARG A 1 210 ? -11.120 -1.594 28.708 1.00 95.50 210 ARG A O 1
ATOM 1620 N N . ALA A 1 211 ? -10.020 -3.549 28.875 1.00 95.38 211 ALA A N 1
ATOM 1621 C CA . ALA A 1 211 ? -8.815 -2.977 29.473 1.00 95.38 211 ALA A CA 1
ATOM 1622 C C . ALA A 1 211 ? -8.137 -1.977 28.520 1.00 95.38 211 ALA A C 1
ATOM 1624 O O . ALA A 1 211 ? -7.868 -0.844 28.917 1.00 95.38 211 ALA A O 1
ATOM 1625 N N . LEU A 1 212 ? -7.982 -2.345 27.241 1.00 95.50 212 LEU A N 1
ATOM 1626 C CA . LEU A 1 212 ? -7.474 -1.448 26.197 1.00 95.50 212 LEU A CA 1
ATOM 1627 C C . LEU A 1 212 ? -8.317 -0.166 26.078 1.00 95.50 212 LEU A C 1
ATOM 1629 O O . LEU A 1 212 ? -7.768 0.930 25.969 1.00 95.50 212 LEU A O 1
ATOM 1633 N N . ALA A 1 213 ? -9.648 -0.275 26.125 1.00 94.94 213 ALA A N 1
ATOM 1634 C CA . ALA A 1 213 ? -10.532 0.889 26.066 1.00 94.94 213 ALA A CA 1
ATOM 1635 C C . ALA A 1 213 ? -10.292 1.865 27.235 1.00 94.94 213 ALA A C 1
ATOM 1637 O O . ALA A 1 213 ? -10.228 3.079 27.025 1.00 94.94 213 ALA A O 1
ATOM 1638 N N . GLU A 1 214 ? -10.117 1.353 28.457 1.00 94.38 214 GLU A N 1
ATOM 1639 C CA . GLU A 1 214 ? -9.803 2.185 29.624 1.00 94.38 214 GLU A CA 1
ATOM 1640 C C . GLU A 1 214 ? -8.404 2.814 29.519 1.00 94.38 214 GLU A C 1
ATOM 1642 O O . GLU A 1 214 ? -8.243 4.006 29.785 1.00 94.38 214 GLU A O 1
ATOM 1647 N N . GLU A 1 215 ? -7.394 2.070 29.062 1.00 93.88 215 GLU A N 1
ATOM 1648 C CA . GLU A 1 215 ? -6.044 2.605 28.830 1.00 93.88 215 GLU A CA 1
ATOM 1649 C C . GLU A 1 215 ? -6.049 3.758 27.819 1.00 93.88 215 GLU A C 1
ATOM 1651 O O . GLU A 1 215 ? -5.485 4.828 28.078 1.00 93.88 215 GLU A O 1
ATOM 1656 N N . LEU A 1 216 ? -6.741 3.577 26.691 1.00 93.69 216 LEU A N 1
ATOM 1657 C CA . LEU A 1 216 ? -6.881 4.603 25.661 1.00 93.69 216 LEU A CA 1
ATOM 1658 C C . LEU A 1 216 ? -7.609 5.837 26.185 1.00 93.69 216 LEU A C 1
ATOM 1660 O O . LEU A 1 216 ? -7.180 6.961 25.917 1.00 93.69 216 LEU A O 1
ATOM 1664 N N . LYS A 1 217 ? -8.658 5.651 26.989 1.00 91.12 217 LYS A N 1
ATOM 1665 C CA . LYS A 1 217 ? -9.367 6.752 27.648 1.00 91.12 217 LYS A CA 1
ATOM 1666 C C . LYS A 1 217 ? -8.424 7.590 28.515 1.00 91.12 217 LYS A C 1
ATOM 1668 O O . LYS A 1 217 ? -8.442 8.821 28.424 1.00 91.12 217 LYS A O 1
ATOM 1673 N N . PHE A 1 218 ? -7.564 6.957 29.316 1.00 88.81 218 PHE A N 1
ATOM 1674 C CA . PHE A 1 218 ? -6.565 7.678 30.111 1.00 88.81 218 PHE A CA 1
ATOM 1675 C C . PHE A 1 218 ? -5.498 8.354 29.242 1.00 88.81 218 PHE A C 1
ATOM 1677 O O . PHE A 1 218 ? -5.121 9.495 29.520 1.00 88.81 218 PHE A O 1
ATOM 1684 N N . ALA A 1 219 ? -5.031 7.691 28.182 1.00 88.62 219 ALA A N 1
ATOM 1685 C CA . ALA A 1 219 ? -4.041 8.246 27.264 1.00 88.62 219 ALA A CA 1
ATOM 1686 C C . ALA A 1 219 ? -4.560 9.508 26.556 1.00 88.62 219 ALA A C 1
ATOM 1688 O O . ALA A 1 219 ? -3.863 10.526 26.536 1.00 88.62 219 ALA A O 1
ATOM 1689 N N . ILE A 1 220 ? -5.800 9.467 26.057 1.00 87.12 220 ILE A N 1
ATOM 1690 C CA . ILE A 1 220 ? -6.477 10.591 25.395 1.00 87.12 220 ILE A CA 1
ATOM 1691 C C . ILE A 1 220 ? -6.656 11.765 26.370 1.00 87.12 220 ILE A C 1
ATOM 1693 O O . ILE A 1 220 ? -6.317 12.908 26.049 1.00 87.12 220 ILE A O 1
ATOM 1697 N N . ALA A 1 221 ? -7.097 11.488 27.600 1.00 83.25 221 ALA A N 1
ATOM 1698 C CA . ALA A 1 221 ? -7.231 12.507 28.642 1.00 83.25 221 ALA A CA 1
ATOM 1699 C C . ALA A 1 221 ? -5.884 13.145 29.042 1.00 83.25 221 ALA A C 1
ATOM 1701 O O . ALA A 1 221 ? -5.829 14.303 29.464 1.00 83.25 221 ALA A O 1
ATOM 1702 N N . ALA A 1 222 ? -4.781 12.397 28.943 1.00 75.44 222 ALA A N 1
ATOM 1703 C CA . ALA A 1 222 ? -3.445 12.877 29.281 1.00 75.44 222 ALA A CA 1
ATOM 1704 C C . ALA A 1 222 ? -2.782 13.686 28.152 1.00 75.44 222 ALA A C 1
ATOM 1706 O O . ALA A 1 222 ? -1.958 14.557 28.452 1.00 75.44 222 ALA A O 1
ATOM 1707 N N . SER A 1 223 ? -3.109 13.425 26.879 1.00 65.06 223 SER A N 1
ATOM 1708 C CA . SER A 1 223 ? -2.633 14.238 25.746 1.00 65.06 223 SER A CA 1
ATOM 1709 C C . SER A 1 223 ? -3.131 15.681 25.823 1.00 65.06 223 SER A C 1
ATOM 1711 O O . SER A 1 223 ? -2.330 16.597 25.643 1.00 65.06 223 SER A O 1
ATOM 1713 N N . ASP A 1 224 ? -4.387 15.873 26.229 1.00 56.62 224 ASP A N 1
ATOM 1714 C CA . ASP A 1 224 ? -5.038 17.184 26.352 1.00 56.62 224 ASP A CA 1
ATOM 1715 C C . ASP A 1 224 ? -4.331 18.106 27.379 1.00 56.62 224 ASP A C 1
ATOM 1717 O O . ASP A 1 224 ? -4.118 19.306 27.179 1.00 56.62 224 ASP A O 1
ATOM 1721 N N . ARG A 1 225 ? -3.813 17.527 28.473 1.00 52.38 225 ARG A N 1
ATOM 1722 C CA . ARG A 1 225 ? -3.167 18.297 29.555 1.00 52.38 225 ARG A CA 1
ATOM 1723 C C . ARG A 1 225 ? -1.780 18.848 29.218 1.00 52.38 225 ARG A C 1
ATOM 1725 O O . ARG A 1 225 ? -1.346 19.801 29.862 1.00 52.38 225 ARG A O 1
ATOM 1732 N N . ARG A 1 226 ? -1.045 18.282 28.251 1.00 48.94 226 ARG A N 1
ATOM 1733 C CA . ARG A 1 226 ? 0.371 18.657 28.021 1.00 48.94 226 ARG A CA 1
ATOM 1734 C C . ARG A 1 226 ? 0.561 19.985 27.285 1.00 48.94 226 ARG A C 1
ATOM 1736 O O . ARG A 1 226 ? 1.667 20.523 27.308 1.00 48.94 226 ARG A O 1
ATOM 1743 N N . ARG A 1 227 ? -0.482 20.540 26.660 1.00 46.59 227 ARG A N 1
ATOM 1744 C CA . ARG A 1 227 ? -0.422 21.852 25.984 1.00 46.59 227 ARG A CA 1
ATOM 1745 C C . ARG A 1 227 ? -1.428 22.876 26.490 1.00 46.59 227 ARG A C 1
ATOM 1747 O O . ARG A 1 227 ? -1.319 24.052 26.133 1.00 46.59 227 ARG A O 1
ATOM 1754 N N . SER A 1 228 ? -2.318 22.494 27.402 1.00 42.72 228 SER A N 1
ATOM 1755 C CA . SER A 1 228 ? -3.195 23.449 28.062 1.00 42.72 228 SER A CA 1
ATOM 1756 C C . SER A 1 228 ? -2.474 24.245 29.163 1.00 42.72 228 SER A C 1
ATOM 1758 O O . SER A 1 228 ? -2.582 23.980 30.354 1.00 42.72 228 SER A O 1
ATOM 1760 N N . ARG A 1 229 ? -1.737 25.285 28.757 1.00 40.16 229 ARG A N 1
ATOM 1761 C CA . ARG A 1 229 ? -1.642 26.533 29.543 1.00 40.16 229 ARG A CA 1
ATOM 1762 C C . ARG A 1 229 ? -2.620 27.601 29.025 1.00 40.16 229 ARG A C 1
ATOM 1764 O O . ARG A 1 229 ? -2.507 28.763 29.400 1.00 40.16 229 ARG A O 1
ATOM 1771 N N . ARG A 1 230 ? -3.563 27.234 28.142 1.00 40.78 230 ARG A N 1
ATOM 1772 C CA . ARG A 1 230 ? -4.537 28.172 27.548 1.00 40.78 230 ARG A CA 1
ATOM 1773 C C . ARG A 1 230 ? -5.980 27.673 27.392 1.00 40.78 230 ARG A C 1
ATOM 1775 O O . ARG A 1 230 ? -6.799 28.478 26.965 1.00 40.78 230 ARG A O 1
ATOM 1782 N N . CYS A 1 231 ? -6.338 26.434 27.738 1.00 37.84 231 CYS A N 1
ATOM 1783 C CA . CYS A 1 231 ? -7.714 25.930 27.588 1.00 37.84 231 CYS A CA 1
ATOM 1784 C C . CYS A 1 231 ? -8.058 24.898 28.676 1.00 37.84 231 CYS A C 1
ATOM 1786 O O . CYS A 1 231 ? -7.886 23.698 28.483 1.00 37.84 231 CYS A O 1
ATOM 1788 N N . ASP A 1 232 ? -8.513 25.351 29.841 1.00 40.06 232 ASP A N 1
ATOM 1789 C CA . ASP A 1 232 ? -9.096 24.461 30.853 1.00 40.06 232 ASP A CA 1
ATOM 1790 C C . ASP A 1 232 ? -10.406 23.841 30.319 1.00 40.06 232 ASP A C 1
ATOM 1792 O O . ASP A 1 232 ? -11.409 24.541 30.167 1.00 40.06 232 ASP A O 1
ATOM 1796 N N . CYS A 1 233 ? -10.422 22.532 30.058 1.00 39.06 233 CYS A N 1
ATOM 1797 C CA . CYS A 1 233 ? -11.635 21.704 29.985 1.00 39.06 233 CYS A CA 1
ATOM 1798 C C . CYS A 1 233 ? -11.302 20.320 30.573 1.00 39.06 233 CYS A C 1
ATOM 1800 O O . CYS A 1 233 ? -10.537 19.562 30.005 1.00 39.06 233 CYS A O 1
ATOM 1802 N N . TYR A 1 234 ? -11.564 20.064 31.856 1.00 48.09 234 TYR A N 1
ATOM 1803 C CA . TYR A 1 234 ? -12.805 19.529 32.447 1.00 48.09 234 TYR A CA 1
ATOM 1804 C C . TYR A 1 234 ? -13.277 18.159 31.917 1.00 48.09 234 TYR A C 1
ATOM 1806 O O . TYR A 1 234 ? -14.290 18.046 31.241 1.00 48.09 234 TYR A O 1
ATOM 1814 N N . LEU A 1 235 ? -12.618 17.092 32.382 1.00 39.28 235 LEU A N 1
ATOM 1815 C CA . LEU A 1 235 ? -13.200 15.749 32.520 1.00 39.28 235 LEU A CA 1
ATOM 1816 C C . LEU A 1 235 ? -13.716 15.558 33.960 1.00 39.28 235 LEU A C 1
ATOM 1818 O O . LEU A 1 235 ? -13.066 14.924 34.792 1.00 39.28 235 LEU A O 1
ATOM 1822 N N . ARG A 1 236 ? -14.871 16.149 34.292 1.00 38.00 236 ARG A N 1
ATOM 1823 C CA . ARG A 1 236 ? -15.594 15.887 35.555 1.00 38.00 236 ARG A CA 1
ATOM 1824 C C . ARG A 1 236 ? -17.072 15.583 35.296 1.00 38.00 236 ARG A C 1
ATOM 1826 O O . ARG A 1 236 ? -17.909 16.388 35.673 1.00 38.00 236 ARG A O 1
ATOM 1833 N N . HIS A 1 237 ? -17.382 14.446 34.678 1.00 35.34 237 HIS A N 1
ATOM 1834 C CA . HIS A 1 237 ? -18.544 13.587 34.987 1.00 35.34 237 HIS A CA 1
ATOM 1835 C C . HIS A 1 237 ? -18.682 12.522 33.894 1.00 35.34 237 HIS A C 1
ATOM 1837 O O . HIS A 1 237 ? -19.230 12.796 32.835 1.00 35.34 237 HIS A O 1
ATOM 1843 N N . PHE A 1 238 ? -18.225 11.301 34.172 1.00 36.59 238 PHE A N 1
ATOM 1844 C CA . PHE A 1 238 ? -18.715 10.120 33.461 1.00 36.59 238 PHE A CA 1
ATOM 1845 C C . PHE A 1 238 ? -19.885 9.563 34.272 1.00 36.59 238 PHE A C 1
ATOM 1847 O O . PHE A 1 238 ? -19.689 8.900 35.291 1.00 36.59 238 PHE A O 1
ATOM 1854 N N . GLY A 1 239 ? -21.100 9.926 33.862 1.00 30.38 239 GLY A N 1
ATOM 1855 C CA . GLY A 1 239 ? -22.330 9.334 34.370 1.00 30.38 239 GLY A CA 1
ATOM 1856 C C . GLY A 1 239 ? -22.530 7.949 33.764 1.00 30.38 239 GLY A C 1
ATOM 1857 O O . GLY A 1 239 ? -22.371 7.766 32.562 1.00 30.38 239 GLY A O 1
ATOM 1858 N N . ARG A 1 240 ? -22.861 6.982 34.621 1.00 32.78 240 ARG A N 1
ATOM 1859 C CA . ARG A 1 240 ? -23.414 5.686 34.227 1.00 32.78 240 ARG A CA 1
ATOM 1860 C C . ARG A 1 240 ? -24.766 5.898 33.546 1.00 32.78 240 ARG A C 1
ATOM 1862 O O . ARG A 1 240 ? -25.637 6.500 34.169 1.00 32.78 240 ARG A O 1
ATOM 1869 N N . THR A 1 241 ? -24.942 5.303 32.377 1.00 34.66 241 THR A N 1
ATOM 1870 C CA . THR A 1 241 ? -26.193 4.674 31.927 1.00 34.66 241 THR A CA 1
ATOM 1871 C C . THR A 1 241 ? -25.825 3.510 31.038 1.00 34.66 241 THR A C 1
ATOM 1873 O O . THR A 1 241 ? -25.003 3.747 30.127 1.00 34.66 241 THR A O 1
#

Mean predicted aligned error: 11.02 Å

Nearest PDB structu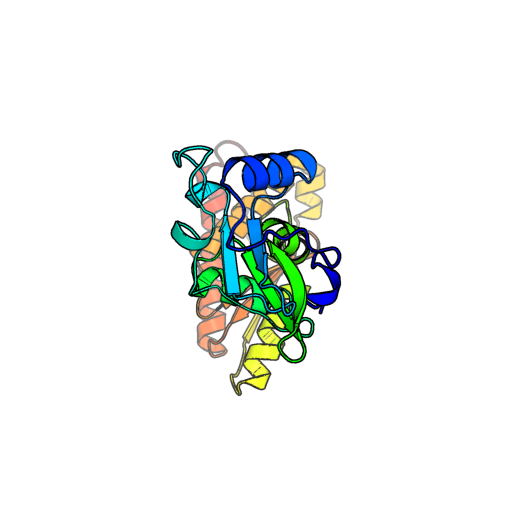res (foldseek):
  6uof-assembly1_A  TM=8.915E-01  e=1.598E-10  Streptococcus pneumoniae R6
  5x9g-assembly1_A  TM=8.691E-01  e=4.549E-09  Thermus thermophilus HB8
  1vr9-assembly2_B  TM=8.002E-01  e=2.548E-09  Thermotoga maritima
  3fna-assembly3_A  TM=8.765E-01  e=2.312E-07  Escherichia coli CFT073
  6pwk-assembly1_A  TM=8.479E-01  e=3.994E-05  Vibrio cholerae O1 str. 2010EL-1786

Radius of gyration: 24.66 Å; Cα contacts (8 Å, |Δi|>4): 366; chains: 1; bounding box: 52×46×66 Å

pLDDT: mean 88.9, std 14.74, range [30.38, 98.31]

Secondary structure (DSSP, 8-state):
--BGGGTSB-S---B-TT-BHHHHHHHHHHHT-SEEEEE-TTS-EEEEEEHHHHTT--TT-BHHHH-BSS--EE-TTSBHHHHHHHHHHTT-SEEEEEETTEEEEEEEHHHHHHHHHTTB-TTT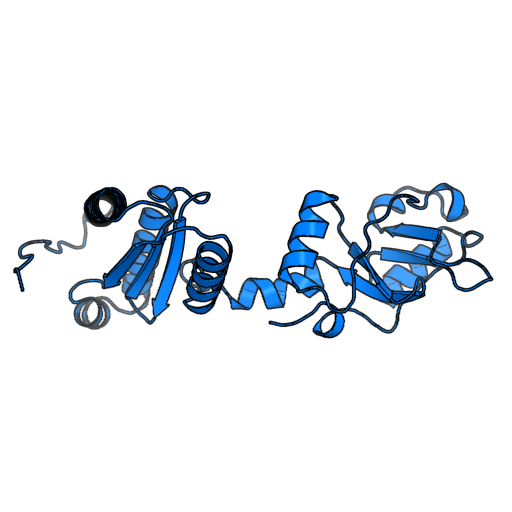-PBPHHHHHHHHHHHHHTT---EEEEE--TTHHHHHHHH-HHHHHHHHHHHHHHHHHHS-TTTEEEEEEETTEEEEEESS-HHHHHHHHHHHHHHHHHHHHTT-SS-----------

Sequence (241 aa):
MKTVRDVMTADVVWVSPSARVKTAVILMKQNKIAALPVVDNNGHAIGLVTQDRILGEPEDTIIANIMQRDFAIISPTASVREASEEMTRSAASHLLVMEDDRLVGIVSRSDLLPELGKNFDPLTGLPWSNALREWAMNALKSGNEIAIIFFDLDNYGKFNKRYGHVVGDSVIKEVAGAIKKGIDPDRELACRYAGDEFAIVSLRQADDARALAEELKFAIAASDRRRSRRCDCYLRHFGRT